Protein AF-A0A0M0JW29-F1 (afdb_monomer_lite)

Sequence (337 aa):
MKRHANDPPFDPTKAKLVAPPAPKYQHWDLGNIFSQFDTDGDGLLNFNEFQRAFRALGLKKRSGEKADIDEAMFKSFDKNGDGVVSLAELDAGLKPKTRAVIEEKLNNGWVFDKKRWDASVARHSTWNMSKVFKQFDFDGDGCLDLGELQRAFRALGLTSKTTGKKMVVDQATFDSFDTNKDGKISLEEFNTNLHAKTRKKIEDKLNAGWKFDPEKWAASLARHQRWDMSKVFKQFDSDHDGFLDMREFMRAFRALGLKKRSGGKLEGDAEMFNSFDTNGDGFVSLAEFEQNLYPSTRKKIEELLDAGWKFEPEKWEASMKRHANDPPFDPTKAKLK

pLDDT: mean 70.44, std 13.63, range [28.66, 87.06]

Radius of gyration: 32.86 Å; chains: 1; bounding box: 98×48×98 Å

Structure (mmCIF, N/CA/C/O backbone):
data_AF-A0A0M0JW29-F1
#
_entry.id   AF-A0A0M0JW29-F1
#
loop_
_atom_site.group_PDB
_atom_site.id
_atom_site.type_symbol
_atom_site.label_atom_id
_atom_site.label_alt_id
_atom_site.label_comp_id
_atom_site.label_asym_id
_atom_site.label_entity_id
_atom_site.label_seq_id
_atom_site.pdbx_PDB_ins_code
_atom_site.Cartn_x
_atom_site.Cartn_y
_atom_site.Cartn_z
_atom_site.occupancy
_atom_site.B_iso_or_equiv
_atom_site.auth_seq_id
_atom_site.auth_comp_id
_atom_site.auth_asym_id
_atom_site.auth_atom_id
_atom_site.pdbx_PDB_model_num
ATOM 1 N N . MET A 1 1 ? 67.816 2.549 -57.348 1.00 45.34 1 MET A N 1
ATOM 2 C CA . MET A 1 1 ? 67.658 3.835 -56.634 1.00 45.34 1 MET A CA 1
ATOM 3 C C . MET A 1 1 ? 67.803 4.978 -57.631 1.00 45.34 1 MET A C 1
ATOM 5 O O . MET A 1 1 ? 68.917 5.265 -58.044 1.00 45.34 1 MET A O 1
ATOM 9 N N . LYS A 1 2 ? 66.701 5.599 -58.061 1.00 37.31 2 LYS A N 1
ATOM 10 C CA . LYS A 1 2 ? 66.722 6.892 -58.763 1.00 37.31 2 LYS A CA 1
ATOM 11 C C . LYS A 1 2 ? 65.716 7.800 -58.062 1.00 37.31 2 LYS A C 1
ATOM 13 O O . LYS A 1 2 ? 64.546 7.452 -57.959 1.00 37.31 2 LYS A O 1
ATOM 18 N N . ARG A 1 3 ? 66.227 8.889 -57.489 1.00 42.09 3 ARG A N 1
ATOM 19 C CA . ARG A 1 3 ? 65.470 9.952 -56.823 1.00 42.09 3 ARG A CA 1
ATOM 20 C C . ARG A 1 3 ? 65.033 10.941 -57.907 1.00 42.09 3 ARG A C 1
ATOM 22 O O . ARG A 1 3 ? 65.890 11.387 -58.663 1.00 42.09 3 ARG A O 1
ATOM 29 N N . HIS A 1 4 ? 63.747 11.273 -57.989 1.00 41.62 4 HIS A N 1
ATOM 30 C CA . HIS A 1 4 ? 63.299 12.453 -58.732 1.00 41.62 4 HIS A CA 1
ATOM 31 C C . HIS A 1 4 ? 63.322 13.653 -57.782 1.00 41.62 4 HIS A C 1
ATOM 33 O O . HIS A 1 4 ? 62.807 13.579 -56.672 1.00 41.62 4 HIS A O 1
ATOM 39 N N . ALA A 1 5 ? 64.015 14.708 -58.206 1.00 52.28 5 ALA A N 1
ATOM 40 C CA . ALA A 1 5 ? 64.492 15.817 -57.387 1.00 52.28 5 ALA A CA 1
ATOM 41 C C . ALA A 1 5 ? 63.880 17.170 -57.800 1.00 52.28 5 ALA A C 1
ATOM 43 O O . ALA A 1 5 ? 64.588 18.166 -57.775 1.00 52.28 5 ALA A O 1
ATOM 44 N N . ASN A 1 6 ? 62.603 17.222 -58.204 1.00 51.38 6 ASN A N 1
ATOM 45 C CA . ASN A 1 6 ? 62.019 18.436 -58.802 1.00 51.38 6 ASN A CA 1
ATOM 46 C C . ASN A 1 6 ? 60.640 18.863 -58.261 1.00 51.38 6 ASN A C 1
ATOM 48 O O . ASN A 1 6 ? 59.971 19.655 -58.921 1.00 51.38 6 ASN A O 1
ATOM 52 N N . ASP A 1 7 ? 60.213 18.419 -57.076 1.00 48.19 7 ASP A N 1
ATOM 53 C CA . ASP A 1 7 ? 58.970 18.951 -56.500 1.00 48.19 7 ASP A CA 1
ATOM 54 C C . ASP A 1 7 ? 59.232 20.263 -55.733 1.00 48.19 7 ASP A C 1
ATOM 56 O O . ASP A 1 7 ? 60.121 20.303 -54.874 1.00 48.19 7 ASP A O 1
ATOM 60 N N . PRO A 1 8 ? 58.498 21.355 -56.030 1.00 54.75 8 PRO A N 1
ATOM 61 C CA . PRO A 1 8 ? 58.629 22.617 -55.307 1.00 54.75 8 PRO A CA 1
ATOM 62 C C . PRO A 1 8 ? 58.178 22.469 -53.840 1.00 54.75 8 PRO A C 1
ATOM 64 O O . PRO A 1 8 ? 57.317 21.636 -53.540 1.00 54.75 8 PRO A O 1
ATOM 67 N N . PRO A 1 9 ? 58.731 23.268 -52.904 1.00 53.94 9 PRO A N 1
ATOM 68 C CA . PRO A 1 9 ? 58.410 23.155 -51.485 1.00 53.94 9 PRO A CA 1
ATOM 69 C C . PRO A 1 9 ? 56.922 23.420 -51.225 1.00 53.94 9 PRO A C 1
ATOM 71 O O . PRO A 1 9 ? 56.339 24.370 -51.746 1.00 53.94 9 PRO A O 1
ATOM 74 N N . PHE A 1 10 ? 56.320 22.559 -50.404 1.00 50.47 10 PHE A N 1
ATOM 75 C CA . PHE A 1 10 ? 54.923 22.634 -49.982 1.00 50.47 10 PHE A CA 1
ATOM 76 C C . PHE A 1 10 ? 54.624 23.981 -49.300 1.00 50.47 10 PHE A C 1
ATOM 78 O O . PHE A 1 10 ? 55.209 24.293 -48.265 1.00 50.47 10 PHE A O 1
ATOM 85 N N . ASP A 1 11 ? 53.707 24.763 -49.883 1.00 52.62 11 ASP A N 1
ATOM 86 C CA . ASP A 1 11 ? 53.186 26.016 -49.321 1.00 52.62 11 ASP A CA 1
ATOM 87 C C . ASP A 1 11 ? 51.873 25.736 -48.557 1.00 52.62 11 ASP A C 1
ATOM 89 O O . ASP A 1 11 ? 50.820 25.547 -49.183 1.00 52.62 11 ASP A O 1
ATOM 93 N N . PRO A 1 12 ? 51.895 25.710 -47.210 1.00 45.28 12 PRO A N 1
ATOM 94 C CA . PRO A 1 12 ? 50.730 25.373 -46.395 1.00 45.28 12 PRO A CA 1
ATOM 95 C C . PRO A 1 12 ? 49.616 26.431 -46.438 1.00 45.28 12 PRO A C 1
ATOM 97 O O . PRO A 1 12 ? 48.521 26.166 -45.946 1.00 45.28 12 PRO A O 1
ATOM 100 N N . THR A 1 13 ? 49.839 27.612 -47.031 1.00 47.50 13 THR A N 1
ATOM 101 C CA . THR A 1 13 ? 48.835 28.694 -47.064 1.00 47.50 13 THR A CA 1
ATOM 102 C C . THR A 1 13 ? 47.842 28.595 -48.228 1.00 47.50 13 THR A C 1
ATOM 104 O O . THR A 1 13 ? 46.812 29.269 -48.216 1.00 47.50 13 THR A O 1
ATOM 107 N N . LYS A 1 14 ? 48.091 27.717 -49.213 1.00 47.84 14 LYS A N 1
ATOM 108 C CA . LYS A 1 14 ? 47.211 27.509 -50.384 1.00 47.84 14 LYS A CA 1
ATOM 109 C C . LYS A 1 14 ? 46.332 26.257 -50.306 1.00 47.84 14 LYS A C 1
ATOM 111 O O . LYS A 1 14 ? 45.483 26.050 -51.172 1.00 47.84 14 LYS A O 1
ATOM 116 N N . ALA A 1 15 ? 46.477 25.446 -49.261 1.00 41.81 15 ALA A N 1
ATOM 117 C CA . ALA A 1 15 ? 45.640 24.274 -49.034 1.00 41.81 15 ALA A CA 1
ATOM 118 C C . ALA A 1 15 ? 44.284 24.680 -48.426 1.00 41.81 15 ALA A C 1
ATOM 120 O O . ALA A 1 15 ? 44.089 24.648 -47.213 1.00 41.81 15 ALA A O 1
ATOM 121 N N . LYS A 1 16 ? 43.307 25.049 -49.266 1.00 47.03 16 LYS A N 1
ATOM 122 C CA . LYS A 1 16 ? 41.902 25.049 -48.833 1.00 47.03 16 LYS A CA 1
ATOM 123 C C . LYS A 1 16 ? 41.456 23.596 -48.680 1.00 47.03 16 LYS A C 1
ATOM 125 O O . LYS A 1 16 ? 41.118 22.939 -49.660 1.00 47.03 16 LYS A O 1
ATOM 130 N N . LEU A 1 17 ? 41.468 23.107 -47.441 1.00 39.44 17 LEU A N 1
ATOM 131 C CA . LEU A 1 17 ? 40.771 21.889 -47.038 1.00 39.44 17 LEU A CA 1
ATOM 132 C C . LEU A 1 17 ? 39.281 22.071 -47.347 1.00 39.44 17 LEU A C 1
ATOM 134 O O . LEU A 1 17 ? 38.545 22.686 -46.576 1.00 39.44 17 LEU A O 1
ATOM 138 N N . VAL A 1 18 ? 38.830 21.567 -48.493 1.00 45.59 18 VAL A N 1
ATOM 139 C CA . VAL A 1 18 ? 37.403 21.335 -48.708 1.00 45.59 18 VAL A CA 1
ATOM 140 C C . VAL A 1 18 ? 37.047 20.176 -47.787 1.00 45.59 18 VAL A C 1
ATOM 142 O O . VAL A 1 18 ? 37.432 19.036 -48.041 1.00 45.59 18 VAL A O 1
ATOM 145 N N . ALA A 1 19 ? 36.398 20.489 -46.664 1.00 44.38 19 ALA A N 1
ATOM 146 C CA . ALA A 1 19 ? 35.885 19.477 -45.756 1.00 44.38 19 ALA A CA 1
ATOM 147 C C . ALA A 1 19 ? 34.998 18.501 -46.554 1.00 44.38 19 ALA A C 1
ATOM 149 O O . ALA A 1 19 ? 34.189 18.961 -47.369 1.00 44.38 19 ALA A O 1
ATOM 150 N N . PRO A 1 20 ? 35.142 17.176 -46.365 1.00 44.84 20 PRO A N 1
ATOM 151 C CA . PRO A 1 20 ? 34.244 16.220 -46.998 1.00 44.84 20 PRO A CA 1
ATOM 152 C C . PRO A 1 20 ? 32.794 16.564 -46.616 1.00 44.84 20 PRO A C 1
ATOM 154 O O . PRO A 1 20 ? 32.558 17.000 -45.483 1.00 44.84 20 PRO A O 1
ATOM 157 N N . PRO A 1 21 ? 31.821 16.416 -47.535 1.00 41.94 21 PRO A N 1
ATOM 158 C CA . PRO A 1 21 ? 30.428 16.708 -47.228 1.00 41.94 21 PRO A CA 1
ATOM 159 C C . PRO A 1 21 ? 30.009 15.894 -46.002 1.00 41.94 21 PRO A C 1
ATOM 161 O O . PRO A 1 21 ? 30.261 14.689 -45.943 1.00 41.94 21 PRO A O 1
ATOM 164 N N . ALA A 1 22 ? 29.406 16.566 -45.017 1.00 42.91 22 ALA A N 1
ATOM 165 C CA . ALA A 1 22 ? 28.906 15.916 -43.814 1.00 42.91 22 ALA A CA 1
ATOM 166 C C . ALA A 1 22 ? 28.034 14.707 -44.207 1.00 42.91 22 ALA A C 1
ATOM 168 O O . ALA A 1 22 ? 27.204 14.839 -45.118 1.00 42.91 22 ALA A O 1
ATOM 169 N N . PRO A 1 23 ? 28.211 13.532 -43.573 1.00 41.28 23 PRO A N 1
ATOM 170 C CA . PRO A 1 23 ? 27.363 12.387 -43.860 1.00 41.28 23 PRO A CA 1
ATOM 171 C C . PRO A 1 23 ? 25.906 12.783 -43.601 1.00 41.28 23 PRO A C 1
ATOM 173 O O . PRO A 1 23 ? 25.580 13.360 -42.563 1.00 41.28 23 PRO A O 1
ATOM 176 N N . LYS A 1 24 ? 25.028 12.520 -44.574 1.00 41.72 24 LYS A N 1
ATOM 177 C CA . LYS A 1 24 ? 23.583 12.719 -44.424 1.00 41.72 24 LYS A CA 1
ATOM 178 C C . LYS A 1 24 ? 23.118 11.806 -43.287 1.00 41.72 24 LYS A C 1
ATOM 180 O O . LYS A 1 24 ? 23.141 10.591 -43.454 1.00 41.72 24 LYS A O 1
ATOM 185 N N . TYR A 1 25 ? 22.766 12.380 -42.137 1.00 43.81 25 TYR A N 1
ATOM 186 C CA . TYR A 1 25 ? 22.325 11.625 -40.966 1.00 43.81 25 TYR A CA 1
ATOM 187 C C . TYR A 1 25 ? 21.086 10.802 -41.325 1.00 43.81 25 TYR A C 1
ATOM 189 O O . TYR A 1 25 ? 20.010 11.338 -41.582 1.00 43.81 25 TYR A O 1
ATOM 197 N N . GLN A 1 26 ? 21.256 9.487 -41.370 1.00 50.66 26 GLN A N 1
ATOM 198 C CA . GLN A 1 26 ? 20.157 8.539 -41.356 1.00 50.66 26 GLN A CA 1
ATOM 199 C C . GLN A 1 26 ? 19.634 8.562 -39.915 1.00 50.66 26 GLN A C 1
ATOM 201 O O . GLN A 1 26 ? 20.311 8.079 -39.009 1.00 50.66 26 GLN A O 1
ATOM 206 N N . HIS A 1 27 ? 18.507 9.232 -39.668 1.00 57.66 27 HIS A N 1
ATOM 207 C CA . HIS A 1 27 ? 17.911 9.236 -38.335 1.00 57.66 27 HIS A CA 1
ATOM 208 C C . HIS A 1 27 ? 17.535 7.801 -37.973 1.00 57.66 27 HIS A C 1
ATOM 210 O O . HIS A 1 27 ? 16.751 7.167 -38.680 1.00 57.66 27 HIS A O 1
ATOM 216 N N . TRP A 1 28 ? 18.125 7.279 -36.898 1.00 68.38 28 TRP A N 1
ATOM 217 C CA . TRP A 1 28 ? 17.722 5.987 -36.365 1.00 68.38 28 TRP A CA 1
ATOM 218 C C . TRP A 1 28 ? 16.304 6.112 -35.825 1.00 68.38 28 TRP A C 1
ATOM 220 O O . TRP A 1 28 ? 15.977 7.071 -35.118 1.00 68.38 28 TRP A O 1
ATOM 230 N N . ASP A 1 29 ? 15.473 5.127 -36.146 1.00 76.62 29 ASP A N 1
ATOM 231 C CA . ASP A 1 29 ? 14.181 4.976 -35.502 1.00 76.62 29 ASP A CA 1
ATOM 232 C C . ASP A 1 29 ? 14.409 4.466 -34.077 1.00 76.62 29 ASP A C 1
ATOM 234 O O . ASP A 1 29 ? 14.595 3.272 -33.827 1.00 76.62 29 ASP A O 1
ATOM 238 N N . LEU A 1 30 ? 14.458 5.409 -33.138 1.00 76.31 30 LEU A N 1
ATOM 239 C CA . LEU A 1 30 ? 14.642 5.102 -31.729 1.00 76.31 30 LEU A CA 1
ATOM 240 C C . LEU A 1 30 ? 13.449 4.321 -31.174 1.00 76.31 30 LEU A C 1
ATOM 242 O O . LEU A 1 30 ? 13.657 3.500 -30.285 1.00 76.31 30 LEU A O 1
ATOM 246 N N . GLY A 1 31 ? 12.245 4.480 -31.733 1.00 75.31 31 GLY A N 1
ATOM 247 C CA . GLY A 1 31 ? 11.070 3.712 -31.320 1.00 75.31 31 GLY A CA 1
ATOM 248 C C . GLY A 1 31 ? 11.303 2.204 -31.428 1.00 75.31 31 GLY A C 1
ATOM 249 O O . GLY A 1 31 ? 11.037 1.465 -30.484 1.00 75.31 31 GLY A O 1
ATOM 250 N N . ASN A 1 32 ? 11.935 1.764 -32.518 1.00 77.50 32 ASN A N 1
ATOM 251 C CA . ASN A 1 32 ? 12.309 0.362 -32.745 1.00 77.50 32 ASN A CA 1
ATOM 252 C C . ASN A 1 32 ? 13.429 -0.167 -31.830 1.00 77.50 32 ASN A C 1
ATOM 254 O O . ASN A 1 32 ? 13.618 -1.376 -31.683 1.00 77.50 32 ASN A O 1
ATOM 258 N N . ILE A 1 33 ? 14.219 0.720 -31.234 1.00 80.62 33 ILE A N 1
ATOM 259 C CA . ILE A 1 33 ? 15.252 0.337 -30.265 1.00 80.62 33 ILE A CA 1
ATOM 260 C C . ILE A 1 33 ? 14.637 0.257 -28.880 1.00 80.62 33 ILE A C 1
ATOM 262 O O . ILE A 1 33 ? 14.935 -0.659 -28.119 1.00 80.62 33 ILE A O 1
ATOM 266 N N . PHE A 1 34 ? 13.763 1.206 -28.566 1.00 79.94 34 PHE A N 1
ATOM 267 C CA . PHE A 1 34 ? 13.126 1.280 -27.269 1.00 79.94 34 PHE A CA 1
ATOM 268 C C . PHE A 1 34 ? 12.042 0.225 -27.062 1.00 79.94 34 PHE A C 1
ATOM 270 O O . PHE A 1 34 ? 11.931 -0.284 -25.951 1.00 79.94 34 PHE A O 1
ATOM 277 N N . SER A 1 35 ? 11.385 -0.234 -28.129 1.00 82.25 35 SER A N 1
ATOM 278 C CA . SER A 1 35 ? 10.519 -1.418 -28.089 1.00 82.25 35 SER A CA 1
ATOM 279 C C . SER A 1 35 ? 11.250 -2.711 -27.701 1.00 82.25 35 SER A C 1
ATOM 281 O O . SER A 1 35 ? 10.621 -3.653 -27.242 1.00 82.25 35 SER A O 1
ATOM 283 N N . GLN A 1 36 ? 12.581 -2.782 -27.828 1.00 83.75 36 GLN A N 1
ATOM 284 C CA . GLN A 1 36 ? 13.351 -3.948 -27.361 1.00 83.75 36 GLN A CA 1
ATOM 285 C C . GLN A 1 36 ? 13.531 -3.964 -25.835 1.00 83.75 36 GLN A C 1
ATOM 287 O O . GLN A 1 36 ? 13.904 -4.995 -25.274 1.00 83.75 36 GLN A O 1
ATOM 292 N N . PHE A 1 37 ? 13.300 -2.829 -25.169 1.00 82.75 37 PHE A N 1
ATOM 293 C CA . PHE A 1 37 ? 13.358 -2.694 -23.713 1.00 82.75 37 PHE A CA 1
ATOM 294 C C . PHE A 1 37 ? 11.982 -2.813 -23.042 1.00 82.75 37 PHE A C 1
ATOM 296 O O . PHE A 1 37 ? 11.931 -3.036 -21.832 1.00 82.75 37 PHE A O 1
ATOM 303 N N . ASP A 1 38 ? 10.902 -2.691 -23.809 1.00 81.69 38 ASP A N 1
ATOM 304 C CA . ASP A 1 38 ? 9.543 -3.012 -23.374 1.00 81.69 38 ASP A CA 1
ATOM 305 C C . ASP A 1 38 ? 9.451 -4.528 -23.121 1.00 81.69 38 ASP A C 1
ATOM 307 O O . ASP A 1 38 ? 9.548 -5.351 -24.036 1.00 81.69 38 ASP A O 1
ATOM 311 N N . THR A 1 39 ? 9.406 -4.914 -21.845 1.00 76.50 39 THR A N 1
ATOM 312 C CA . THR A 1 39 ? 9.531 -6.319 -21.440 1.00 76.50 39 THR A CA 1
ATOM 313 C C . THR A 1 39 ? 8.178 -7.011 -21.366 1.00 76.50 39 THR A C 1
ATOM 315 O O . THR A 1 39 ? 8.115 -8.226 -21.580 1.00 76.50 39 THR A O 1
ATOM 318 N N . ASP A 1 40 ? 7.117 -6.282 -21.026 1.00 68.69 40 ASP A N 1
ATOM 319 C CA . ASP A 1 40 ? 5.760 -6.823 -20.952 1.00 68.69 40 ASP A CA 1
ATOM 320 C C . ASP A 1 40 ? 4.940 -6.606 -22.233 1.00 68.69 40 ASP A C 1
ATOM 322 O O . ASP A 1 40 ? 3.904 -7.257 -22.395 1.00 68.69 40 ASP A O 1
ATOM 326 N N . GLY A 1 41 ? 5.476 -5.847 -23.190 1.00 75.25 41 GLY A N 1
ATOM 327 C CA . GLY A 1 41 ? 4.953 -5.703 -24.543 1.00 75.25 41 GLY A CA 1
ATOM 328 C C . GLY A 1 41 ? 3.738 -4.787 -24.616 1.00 75.25 41 GLY A C 1
ATOM 329 O O . GLY A 1 41 ? 2.929 -4.942 -25.537 1.00 75.25 41 GLY A O 1
ATOM 330 N N . ASP A 1 42 ? 3.557 -3.904 -23.633 1.00 72.25 42 ASP A N 1
ATOM 331 C CA . ASP A 1 42 ? 2.417 -2.990 -23.566 1.00 72.25 42 ASP A CA 1
ATOM 332 C C . ASP A 1 42 ? 2.601 -1.728 -24.434 1.00 72.25 42 ASP A C 1
ATOM 334 O O . ASP A 1 42 ? 1.658 -0.954 -24.620 1.00 72.25 42 ASP A O 1
ATOM 338 N N . GLY A 1 43 ? 3.778 -1.569 -25.048 1.00 74.19 43 GLY A N 1
ATOM 339 C CA . GLY A 1 43 ? 4.139 -0.440 -25.898 1.00 74.19 43 GLY A CA 1
ATOM 340 C C . GLY A 1 43 ? 4.585 0.800 -25.122 1.00 74.19 43 GLY A C 1
ATOM 341 O O . GLY A 1 43 ? 4.796 1.854 -25.735 1.00 74.19 43 GLY A O 1
ATOM 342 N N . LEU A 1 44 ? 4.727 0.693 -23.802 1.00 80.12 44 LEU A N 1
ATOM 343 C CA . LEU A 1 44 ? 5.081 1.758 -22.875 1.00 80.12 44 LEU A CA 1
ATOM 344 C C . LEU A 1 44 ? 6.353 1.356 -22.111 1.00 80.12 44 LEU A C 1
ATOM 346 O O . LEU A 1 44 ? 6.724 0.193 -22.016 1.00 80.12 44 LEU A O 1
ATOM 350 N N . LEU A 1 45 ? 7.093 2.339 -21.595 1.00 79.50 45 LEU A N 1
ATOM 351 C CA . LEU A 1 45 ? 8.254 2.082 -20.742 1.00 79.50 45 LEU A CA 1
ATOM 352 C C . LEU A 1 45 ? 7.956 2.542 -19.325 1.00 79.50 45 LEU A C 1
ATOM 354 O O . LEU A 1 45 ? 7.940 3.742 -19.045 1.00 79.50 45 LEU A O 1
ATOM 358 N N . ASN A 1 46 ? 7.803 1.599 -18.399 1.00 76.81 46 ASN A N 1
ATOM 359 C CA . ASN A 1 46 ? 7.743 1.955 -16.983 1.00 76.81 46 ASN A CA 1
ATOM 360 C C . ASN A 1 46 ? 9.118 2.431 -16.473 1.00 76.81 46 ASN A C 1
ATOM 362 O O . ASN A 1 46 ? 10.161 2.216 -17.100 1.00 76.81 46 ASN A O 1
ATOM 366 N N . PHE A 1 47 ? 9.148 3.040 -15.283 1.00 74.94 47 PHE A N 1
ATOM 367 C CA . PHE A 1 47 ? 10.376 3.584 -14.684 1.00 74.94 47 PHE A CA 1
ATOM 368 C C . PHE A 1 47 ? 11.561 2.598 -14.680 1.00 74.94 47 PHE A C 1
ATOM 370 O O . PHE A 1 47 ? 12.710 2.976 -14.930 1.00 74.94 47 PHE A O 1
ATOM 377 N N . ASN A 1 48 ? 11.303 1.309 -14.436 1.00 74.88 48 ASN A N 1
ATOM 378 C CA . ASN A 1 48 ? 12.357 0.300 -14.368 1.00 74.88 48 ASN A CA 1
ATOM 379 C C . ASN A 1 48 ? 12.911 -0.063 -15.748 1.00 74.88 48 ASN A C 1
ATOM 381 O O . ASN A 1 48 ? 14.127 -0.239 -15.883 1.00 74.88 48 ASN A O 1
ATOM 385 N N . GLU A 1 49 ? 12.048 -0.194 -16.752 1.00 80.50 49 GLU A N 1
ATOM 386 C CA . GLU A 1 49 ? 12.444 -0.454 -18.138 1.00 80.50 49 GLU A CA 1
ATOM 387 C C . GLU A 1 49 ? 13.193 0.738 -18.711 1.00 80.50 49 GLU A C 1
ATOM 389 O O . GLU A 1 49 ? 14.307 0.571 -19.211 1.00 80.50 49 GLU A O 1
ATOM 394 N N . PHE A 1 50 ? 12.669 1.947 -18.504 1.00 80.31 50 PHE A N 1
ATOM 395 C CA . PHE A 1 50 ? 13.306 3.198 -18.894 1.00 80.31 50 PHE A CA 1
ATOM 396 C C . PHE A 1 50 ? 14.711 3.335 -18.286 1.00 80.31 50 PHE A C 1
ATOM 398 O O . PHE A 1 50 ? 15.705 3.532 -18.993 1.00 80.31 50 PHE A O 1
ATOM 405 N N . GLN A 1 51 ? 14.842 3.140 -16.970 1.00 77.69 51 GLN A N 1
ATOM 406 C CA . GLN A 1 51 ? 16.137 3.216 -16.294 1.00 77.69 51 GLN A CA 1
ATOM 407 C C . GLN A 1 51 ? 17.138 2.185 -16.843 1.00 77.69 51 GLN A C 1
ATOM 409 O O . GLN A 1 51 ? 18.332 2.475 -16.991 1.00 77.69 51 GLN A O 1
ATOM 414 N N . ARG A 1 52 ? 16.692 0.959 -17.131 1.00 77.31 52 ARG A N 1
ATOM 415 C CA . ARG A 1 52 ? 17.569 -0.094 -17.663 1.00 77.31 52 ARG A CA 1
ATOM 416 C C . ARG A 1 52 ? 17.946 0.156 -19.115 1.00 77.31 52 ARG A C 1
ATOM 418 O O . ARG A 1 52 ? 19.113 -0.053 -19.450 1.00 77.31 52 ARG A O 1
ATOM 425 N N . ALA A 1 53 ? 17.014 0.634 -19.934 1.00 81.69 53 ALA A N 1
ATOM 426 C CA . ALA A 1 53 ? 17.236 0.999 -21.328 1.00 81.69 53 ALA A CA 1
ATOM 427 C C . ALA A 1 53 ? 18.373 2.019 -21.443 1.00 81.69 53 ALA A C 1
ATOM 429 O O . ALA A 1 53 ? 19.386 1.782 -22.102 1.00 81.69 53 ALA A O 1
ATOM 430 N N . PHE A 1 54 ? 18.286 3.111 -20.685 1.00 79.62 54 PHE A N 1
ATOM 431 C CA . PHE A 1 54 ? 19.296 4.171 -20.691 1.00 79.62 54 PHE A CA 1
ATOM 432 C C . PHE A 1 54 ? 20.658 3.699 -20.147 1.00 79.62 54 PHE A C 1
ATOM 434 O O . PHE A 1 54 ? 21.709 4.107 -20.655 1.00 79.62 54 PHE A O 1
ATOM 441 N N . ARG A 1 55 ? 20.670 2.777 -19.170 1.00 75.81 55 ARG A N 1
ATOM 442 C CA . ARG A 1 55 ? 21.904 2.109 -18.710 1.00 75.81 55 ARG A CA 1
ATOM 443 C C . ARG A 1 55 ? 22.514 1.214 -19.790 1.00 75.81 55 ARG A C 1
ATOM 445 O O . ARG A 1 55 ? 23.730 1.247 -19.973 1.00 75.81 55 ARG A O 1
ATOM 452 N N . ALA A 1 56 ? 21.706 0.438 -20.513 1.00 76.94 56 ALA A N 1
ATOM 453 C CA . ALA A 1 56 ? 22.165 -0.416 -21.611 1.00 76.94 56 ALA A CA 1
ATOM 454 C C . ALA A 1 56 ? 22.736 0.420 -22.775 1.00 76.94 56 ALA A C 1
ATOM 456 O O . ALA A 1 56 ? 23.801 0.112 -23.326 1.00 76.94 56 ALA A O 1
ATOM 457 N N . LEU A 1 57 ? 22.103 1.561 -23.056 1.00 76.75 57 LEU A N 1
ATOM 458 C CA . LEU A 1 57 ? 22.580 2.569 -24.003 1.00 76.75 57 LEU A CA 1
ATOM 459 C C . LEU A 1 57 ? 23.802 3.345 -23.486 1.00 76.75 57 LEU A C 1
ATOM 461 O O . LEU A 1 57 ? 24.468 4.029 -24.255 1.00 76.75 57 LEU A O 1
ATOM 465 N N . GLY A 1 58 ? 24.247 3.121 -22.246 1.00 67.31 58 GLY A N 1
ATOM 466 C CA . GLY A 1 58 ? 25.522 3.626 -21.727 1.00 67.31 58 GLY A CA 1
ATOM 467 C C . GLY A 1 58 ? 25.577 5.147 -21.605 1.00 67.31 58 GLY A C 1
ATOM 468 O O . GLY A 1 58 ? 26.667 5.721 -21.624 1.00 67.31 58 GLY A O 1
ATOM 469 N N . LEU A 1 59 ? 24.416 5.792 -21.484 1.00 67.12 59 LEU A N 1
ATOM 470 C CA . LEU A 1 59 ? 24.318 7.226 -21.258 1.00 67.12 59 LEU A CA 1
ATOM 471 C C . LEU A 1 59 ? 24.951 7.545 -19.897 1.00 67.12 59 LEU A C 1
ATOM 473 O O . LEU A 1 59 ? 24.524 7.050 -18.852 1.00 67.12 59 LEU A O 1
ATOM 477 N N . LYS A 1 60 ? 26.061 8.296 -19.927 1.00 52.75 60 LYS A N 1
ATOM 478 C CA . LYS A 1 60 ? 26.865 8.592 -18.736 1.00 52.75 60 LYS A CA 1
ATOM 479 C C . LYS A 1 60 ? 26.131 9.546 -17.791 1.00 52.75 60 LYS A C 1
ATOM 481 O O . LYS A 1 60 ? 25.526 10.526 -18.213 1.00 52.75 60 LYS A O 1
ATOM 486 N N . LYS A 1 61 ? 26.305 9.253 -16.499 1.00 54.28 61 LYS A N 1
ATOM 487 C CA . LYS A 1 61 ? 25.946 10.052 -15.320 1.00 54.28 61 LYS A CA 1
ATOM 488 C C . LYS A 1 61 ? 26.180 11.550 -15.549 1.00 54.28 61 LYS A C 1
ATOM 490 O O . LYS A 1 61 ? 27.302 11.947 -15.875 1.00 54.28 61 LYS A O 1
ATOM 495 N N . ARG A 1 62 ? 25.173 12.390 -15.301 1.00 43.47 62 ARG A N 1
ATOM 496 C CA . ARG A 1 62 ? 25.424 13.811 -15.031 1.00 43.47 62 ARG A CA 1
ATOM 497 C C . ARG A 1 62 ? 26.040 13.906 -13.635 1.00 43.47 62 ARG A C 1
ATOM 499 O O . ARG A 1 62 ? 25.357 13.639 -12.665 1.00 43.47 62 ARG A O 1
ATOM 506 N N . SER A 1 63 ? 27.342 14.201 -13.599 1.00 36.72 63 SER A N 1
ATOM 507 C CA . SER A 1 63 ? 28.130 14.748 -12.478 1.00 36.72 63 SER A CA 1
ATOM 508 C C . SER A 1 63 ? 27.835 14.261 -11.045 1.00 36.72 63 SER A C 1
ATOM 510 O O . SER A 1 63 ? 26.807 14.596 -10.473 1.00 36.72 63 SER A O 1
ATOM 512 N N . GLY A 1 64 ? 28.842 13.658 -10.401 1.00 35.69 64 GLY A N 1
ATOM 513 C CA . GLY A 1 64 ? 28.890 13.512 -8.937 1.00 35.69 64 GLY A CA 1
ATOM 514 C C . GLY A 1 64 ? 28.186 12.268 -8.392 1.00 35.69 64 GLY A C 1
ATOM 515 O O . GLY A 1 64 ? 27.437 11.600 -9.092 1.00 35.69 64 GLY A O 1
ATOM 516 N N . GLU A 1 65 ? 28.526 11.877 -7.168 1.00 38.28 65 GLU A N 1
ATOM 517 C CA . GLU A 1 65 ? 28.164 10.598 -6.552 1.00 38.28 65 GLU A CA 1
ATOM 518 C C . GLU A 1 65 ? 26.655 10.278 -6.570 1.00 38.28 65 GLU A C 1
ATOM 520 O O . GLU A 1 65 ? 25.825 11.069 -6.146 1.00 38.28 65 GLU A O 1
ATOM 525 N N . LYS A 1 66 ? 26.328 9.050 -6.999 1.00 41.91 66 LYS A N 1
ATOM 526 C CA . LYS A 1 66 ? 25.060 8.333 -6.746 1.00 41.91 66 LYS A CA 1
ATOM 527 C C . LYS A 1 66 ? 23.737 9.071 -7.044 1.00 41.91 66 LYS A C 1
ATOM 529 O O . LYS A 1 66 ? 22.770 8.851 -6.325 1.00 41.91 66 LYS A O 1
ATOM 534 N N . ALA A 1 67 ? 23.628 9.824 -8.135 1.00 42.44 67 ALA A N 1
ATOM 535 C CA . ALA A 1 67 ? 22.316 10.014 -8.758 1.00 42.44 67 ALA A CA 1
ATOM 536 C C . ALA A 1 67 ? 22.089 8.872 -9.765 1.00 42.44 67 ALA A C 1
ATOM 538 O O . ALA A 1 67 ? 22.831 8.735 -10.745 1.00 42.44 67 ALA A O 1
ATOM 539 N N . ASP A 1 68 ? 21.130 7.989 -9.474 1.00 49.28 68 ASP A N 1
ATOM 540 C CA . ASP A 1 68 ? 20.561 7.081 -10.473 1.00 49.28 68 ASP A CA 1
ATOM 541 C C . ASP A 1 68 ? 19.918 7.909 -11.610 1.00 49.28 68 ASP A C 1
ATOM 543 O O . ASP A 1 68 ? 19.883 9.136 -11.551 1.00 49.28 68 ASP A O 1
ATOM 547 N N . ILE A 1 69 ? 19.434 7.265 -12.677 1.00 54.09 69 ILE A N 1
ATOM 548 C CA . ILE A 1 69 ? 18.451 7.938 -13.539 1.00 54.09 69 ILE A CA 1
ATOM 549 C C . ILE A 1 69 ? 17.270 8.199 -12.616 1.00 54.09 69 ILE A C 1
ATOM 551 O O . ILE A 1 69 ? 16.630 7.262 -12.152 1.00 54.09 69 ILE A O 1
ATOM 555 N N . ASP A 1 70 ? 17.102 9.451 -12.239 1.00 56.91 70 ASP A N 1
ATOM 556 C CA . ASP A 1 70 ? 16.205 9.856 -11.184 1.00 56.91 70 ASP A CA 1
ATOM 557 C C . ASP A 1 70 ? 14.810 10.099 -11.745 1.00 56.91 70 ASP A C 1
ATOM 559 O O . ASP A 1 70 ? 14.591 10.300 -12.943 1.00 56.91 70 ASP A O 1
ATOM 563 N N . GLU A 1 71 ? 13.844 10.068 -10.843 1.00 60.94 71 GLU A N 1
ATOM 564 C CA . GLU A 1 71 ? 12.440 10.333 -11.121 1.00 60.94 71 GLU A CA 1
ATOM 565 C C . GLU A 1 71 ? 12.242 11.662 -11.865 1.00 60.94 71 GLU A C 1
ATOM 567 O O . GLU A 1 71 ? 11.385 11.762 -12.732 1.00 60.94 71 GLU A O 1
ATOM 572 N N . ALA A 1 72 ? 13.107 12.655 -11.626 1.00 65.75 72 ALA A N 1
ATOM 573 C CA . ALA A 1 72 ? 13.111 13.926 -12.347 1.00 65.75 72 ALA A CA 1
ATOM 574 C C . ALA A 1 72 ? 13.415 13.773 -13.847 1.00 65.75 72 ALA A C 1
ATOM 576 O O . ALA A 1 72 ? 12.857 14.502 -14.671 1.00 65.75 72 ALA A O 1
ATOM 577 N N . MET A 1 73 ? 14.294 12.837 -14.224 1.00 71.75 73 MET A N 1
ATOM 578 C CA . MET A 1 73 ? 14.550 12.550 -15.629 1.00 71.75 73 MET A CA 1
ATOM 579 C C . MET A 1 73 ? 13.341 11.857 -16.249 1.00 71.75 73 MET A C 1
ATOM 581 O O . MET A 1 73 ? 12.859 12.327 -17.275 1.00 71.75 73 MET A O 1
ATOM 585 N N . PHE A 1 74 ? 12.822 10.813 -15.605 1.00 73.12 74 PHE A N 1
ATOM 586 C CA . PHE A 1 74 ? 11.639 10.082 -16.064 1.00 73.12 74 PHE A CA 1
ATOM 587 C C . PHE A 1 74 ? 10.411 10.996 -16.227 1.00 73.12 74 PHE A C 1
ATOM 589 O O . PHE A 1 74 ? 9.864 11.075 -17.322 1.00 73.12 74 PHE A O 1
ATOM 596 N N . LYS A 1 75 ? 10.090 11.814 -15.215 1.00 74.00 75 LYS A N 1
ATOM 597 C CA . LYS A 1 75 ? 9.006 12.818 -15.243 1.00 74.00 75 LYS A CA 1
ATOM 598 C C . LYS A 1 75 ? 9.167 13.884 -16.322 1.00 74.00 75 LYS A C 1
ATOM 600 O O . LYS A 1 75 ? 8.224 14.577 -16.671 1.00 74.00 75 LYS A O 1
ATOM 605 N N . SER A 1 76 ? 10.376 14.094 -16.841 1.00 76.75 76 SER A N 1
ATOM 606 C CA . SER A 1 76 ? 10.545 15.030 -17.955 1.00 76.75 76 SER A CA 1
ATOM 607 C C . SER A 1 76 ? 10.121 14.435 -19.303 1.00 76.75 76 SER A C 1
ATOM 609 O O . SER A 1 76 ? 9.854 15.211 -20.229 1.00 76.75 76 SER A O 1
ATOM 611 N N . PHE A 1 77 ? 10.082 13.101 -19.396 1.00 78.12 77 PHE A N 1
ATOM 612 C CA . PHE A 1 77 ? 9.603 12.341 -20.548 1.00 78.12 77 PHE A CA 1
ATOM 613 C C . PHE A 1 77 ? 8.113 12.029 -20.426 1.00 78.12 77 PHE A C 1
ATOM 615 O O . PHE A 1 77 ? 7.402 12.301 -21.380 1.00 78.12 77 PHE A O 1
ATOM 622 N N . ASP A 1 78 ? 7.661 11.562 -19.264 1.00 78.81 78 ASP A N 1
ATOM 623 C CA . ASP A 1 78 ? 6.246 11.351 -18.932 1.00 78.81 78 ASP A CA 1
ATOM 624 C C . ASP A 1 78 ? 5.510 12.709 -18.891 1.00 78.81 78 ASP A C 1
ATOM 626 O O . ASP A 1 78 ? 5.643 13.481 -17.938 1.00 78.81 78 ASP A O 1
ATOM 630 N N . LYS A 1 79 ? 4.842 13.083 -19.992 1.00 76.81 79 LYS A N 1
ATOM 631 C CA . LYS A 1 79 ? 4.235 14.418 -20.152 1.00 76.81 79 LYS A CA 1
ATOM 632 C C . LYS A 1 79 ? 2.818 14.466 -19.622 1.00 76.81 79 LYS A C 1
ATOM 634 O O . LYS A 1 79 ? 2.379 15.540 -19.203 1.00 76.81 79 LYS A O 1
ATOM 639 N N . ASN A 1 80 ? 2.107 13.354 -19.726 1.00 71.50 80 ASN A N 1
ATOM 640 C CA . ASN A 1 80 ? 0.735 13.224 -19.264 1.00 71.50 80 ASN A CA 1
ATOM 641 C C . ASN A 1 80 ? 0.656 12.827 -17.777 1.00 71.50 80 ASN A C 1
ATOM 643 O O . ASN A 1 80 ? -0.414 12.987 -17.192 1.00 71.50 80 ASN A O 1
ATOM 647 N N . GLY A 1 81 ? 1.770 12.411 -17.166 1.00 72.94 81 GLY A N 1
ATOM 648 C CA . GLY A 1 81 ? 1.858 12.026 -15.762 1.00 72.94 81 GLY A CA 1
ATOM 649 C C . GLY A 1 81 ? 1.251 10.654 -15.485 1.00 72.94 81 GLY A C 1
ATOM 650 O O . GLY A 1 81 ? 0.774 10.434 -14.377 1.00 72.94 81 GLY A O 1
ATOM 651 N N . ASP A 1 82 ? 1.194 9.759 -16.474 1.00 68.06 82 ASP A N 1
ATOM 652 C CA . ASP A 1 82 ? 0.572 8.439 -16.314 1.00 68.06 82 ASP A CA 1
ATOM 653 C C . ASP A 1 82 ? 1.508 7.394 -15.674 1.00 68.06 82 ASP A C 1
ATOM 655 O O . ASP A 1 82 ? 1.120 6.240 -15.458 1.00 68.06 82 ASP A O 1
ATOM 659 N N . GLY A 1 83 ? 2.734 7.798 -15.321 1.00 67.06 83 GLY A N 1
ATOM 660 C CA . GLY A 1 83 ? 3.720 6.956 -14.654 1.00 67.06 83 GLY A CA 1
ATOM 661 C C . GLY A 1 83 ? 4.431 5.979 -15.592 1.00 67.06 83 GLY A C 1
ATOM 662 O O . GLY A 1 83 ? 5.225 5.146 -15.129 1.00 67.06 83 GLY A O 1
ATOM 663 N N . VAL A 1 84 ? 4.185 6.077 -16.899 1.00 75.25 84 VAL A N 1
ATOM 664 C CA . VAL A 1 84 ? 4.876 5.350 -17.963 1.00 75.25 84 VAL A CA 1
ATOM 665 C C . VAL A 1 84 ? 5.372 6.338 -19.027 1.00 75.25 84 VAL A C 1
ATOM 667 O O . VAL A 1 84 ? 5.109 7.530 -18.980 1.00 75.25 84 VAL A O 1
ATOM 670 N N . VAL A 1 85 ? 6.228 5.883 -19.940 1.00 80.62 85 VAL A N 1
ATOM 671 C CA . VAL A 1 85 ? 6.718 6.714 -21.049 1.00 80.62 85 VAL A CA 1
ATOM 672 C C . VAL A 1 85 ? 6.366 6.024 -22.351 1.00 80.62 85 VAL A C 1
ATOM 674 O O . VAL A 1 85 ? 6.931 4.978 -22.678 1.00 80.62 85 VAL A O 1
ATOM 677 N N . SER A 1 86 ? 5.453 6.618 -23.114 1.00 81.94 86 SER A N 1
ATOM 678 C CA . SER A 1 86 ? 5.125 6.143 -24.458 1.00 81.94 86 SER A CA 1
ATOM 679 C C . SER A 1 86 ? 6.267 6.398 -25.450 1.00 81.94 86 SER A C 1
ATOM 681 O O . SER A 1 86 ? 7.118 7.269 -25.252 1.00 81.94 86 SER A O 1
ATOM 683 N N . LEU A 1 87 ? 6.286 5.683 -26.582 1.00 81.31 87 LEU A N 1
ATOM 684 C CA . LEU A 1 87 ? 7.279 5.924 -27.643 1.00 81.31 87 LEU A CA 1
ATOM 685 C C . LEU A 1 87 ? 7.246 7.370 -28.170 1.00 81.31 87 LEU A C 1
ATOM 687 O O . LEU A 1 87 ? 8.292 7.928 -28.504 1.00 81.31 87 LEU A O 1
ATOM 691 N N . ALA A 1 88 ? 6.059 7.981 -28.222 1.00 81.81 88 ALA A N 1
ATOM 692 C CA . ALA A 1 88 ? 5.887 9.364 -28.659 1.00 81.81 88 ALA A CA 1
ATOM 693 C C . ALA A 1 88 ? 6.481 10.358 -27.649 1.00 81.81 88 ALA A C 1
ATOM 695 O O . ALA A 1 88 ? 7.203 11.280 -28.031 1.00 81.81 88 ALA A O 1
ATOM 696 N N . GLU A 1 89 ? 6.226 10.147 -26.359 1.00 84.69 89 GLU A N 1
ATOM 697 C CA . GLU A 1 89 ? 6.809 10.941 -25.274 1.00 84.69 89 GLU A CA 1
ATOM 698 C C . GLU A 1 89 ? 8.319 10.779 -25.184 1.00 84.69 89 GLU A C 1
ATOM 700 O O . GLU A 1 89 ? 9.046 11.746 -24.944 1.00 84.69 89 GLU A O 1
ATOM 705 N N . LEU A 1 90 ? 8.806 9.569 -25.443 1.00 82.88 90 LEU A N 1
ATOM 706 C CA . LEU A 1 90 ? 10.223 9.288 -25.499 1.00 82.88 90 LEU A CA 1
ATOM 707 C C . LEU A 1 90 ? 10.907 10.060 -26.630 1.00 82.88 90 LEU A C 1
ATOM 709 O O . LEU A 1 90 ? 11.901 10.747 -26.387 1.00 82.88 90 LEU A O 1
ATOM 713 N N . ASP A 1 91 ? 10.376 9.975 -27.852 1.00 81.94 91 ASP A N 1
ATOM 714 C CA . ASP A 1 91 ? 10.949 10.656 -29.018 1.00 81.94 91 ASP A CA 1
ATOM 715 C C . ASP A 1 91 ? 10.896 12.184 -28.860 1.00 81.94 91 ASP A C 1
ATOM 717 O O . ASP A 1 91 ? 11.895 12.868 -29.099 1.00 81.94 91 ASP A O 1
ATOM 721 N N . ALA A 1 92 ? 9.781 12.717 -28.348 1.00 82.25 92 ALA A N 1
ATOM 722 C CA . ALA A 1 92 ? 9.614 14.146 -28.084 1.00 82.25 92 ALA A CA 1
ATOM 723 C C . ALA A 1 92 ? 10.475 14.652 -26.910 1.00 82.25 92 ALA A C 1
ATOM 725 O O . ALA A 1 92 ? 10.969 15.783 -26.929 1.00 82.25 92 ALA A O 1
ATOM 726 N N . GLY A 1 93 ? 10.661 13.835 -25.871 1.00 78.88 93 GLY A N 1
ATOM 727 C CA . GLY A 1 93 ? 11.427 14.186 -24.675 1.00 78.88 93 GLY A CA 1
ATOM 728 C C . GLY A 1 93 ? 12.945 14.081 -24.858 1.00 78.88 93 GLY A C 1
ATOM 729 O O . GLY A 1 93 ? 13.715 14.663 -24.079 1.00 78.88 93 GLY A O 1
ATOM 730 N N . LEU A 1 94 ? 13.414 13.366 -25.889 1.00 78.56 94 LEU A N 1
ATOM 731 C CA . LEU A 1 94 ? 14.837 13.139 -26.125 1.00 78.56 94 LEU A CA 1
ATOM 732 C C . LEU A 1 94 ? 15.528 14.425 -26.589 1.00 78.56 94 LEU A C 1
ATOM 734 O O . LEU A 1 94 ? 15.458 14.849 -27.741 1.00 78.56 94 LEU A O 1
ATOM 738 N N . LYS A 1 95 ? 16.298 15.030 -25.679 1.00 80.31 95 LYS A N 1
ATOM 739 C CA . LYS A 1 95 ? 17.110 16.213 -25.993 1.00 80.31 95 LYS A CA 1
ATOM 740 C C . LYS A 1 95 ? 18.093 15.909 -27.136 1.00 80.31 95 LYS A C 1
ATOM 742 O O . LYS A 1 95 ? 18.737 14.858 -27.091 1.00 80.31 95 LYS A O 1
ATOM 747 N N . PRO A 1 96 ? 18.346 16.859 -28.062 1.00 78.19 96 PRO A N 1
ATOM 748 C CA . PRO A 1 96 ? 19.218 16.641 -29.223 1.00 78.19 96 PRO A CA 1
ATOM 749 C C . PRO A 1 96 ? 20.604 16.083 -28.877 1.00 78.19 96 PRO A C 1
ATOM 751 O O . PRO A 1 96 ? 21.119 15.211 -29.566 1.00 78.19 96 PRO A O 1
ATOM 754 N N . LYS A 1 97 ? 21.194 16.534 -27.761 1.00 75.69 97 LYS A N 1
ATOM 755 C CA . LYS A 1 97 ? 22.490 16.026 -27.281 1.00 75.69 97 LYS A CA 1
ATOM 756 C C . LYS A 1 97 ? 22.426 14.556 -26.862 1.00 75.69 97 LYS A C 1
ATOM 758 O O . LYS A 1 97 ? 23.337 13.803 -27.171 1.00 75.69 97 LYS A O 1
ATOM 763 N N . THR A 1 98 ? 21.373 14.152 -26.154 1.00 76.19 98 THR A N 1
ATOM 764 C CA . THR A 1 98 ? 21.185 12.759 -25.725 1.00 76.19 98 THR A CA 1
ATOM 765 C C . THR A 1 98 ? 20.902 11.870 -26.930 1.00 76.19 98 THR A C 1
ATOM 767 O O . THR A 1 98 ? 21.514 10.814 -27.055 1.00 76.19 98 THR A O 1
ATOM 770 N N . ARG A 1 99 ? 20.044 12.336 -27.848 1.00 81.19 99 ARG A N 1
ATOM 771 C CA . ARG A 1 99 ? 19.751 11.661 -29.116 1.00 81.19 99 ARG A CA 1
ATOM 772 C C . ARG A 1 99 ? 21.021 11.406 -29.927 1.00 81.19 99 ARG A C 1
ATOM 774 O O . ARG A 1 99 ? 21.267 10.266 -30.298 1.00 81.19 99 ARG A O 1
ATOM 781 N N . ALA A 1 100 ? 21.868 12.421 -30.093 1.00 81.00 100 ALA A N 1
ATOM 782 C CA . ALA A 1 100 ? 23.132 12.292 -30.815 1.00 81.00 100 ALA A CA 1
ATOM 783 C C . ALA A 1 100 ? 24.071 11.240 -30.197 1.00 81.00 100 ALA A C 1
ATOM 785 O O . ALA A 1 100 ? 24.684 10.476 -30.930 1.00 81.00 100 ALA A O 1
ATOM 786 N N . VAL A 1 101 ? 24.148 11.146 -28.862 1.00 80.31 101 VAL A N 1
ATOM 787 C CA . VAL A 1 101 ? 24.969 10.123 -28.184 1.00 80.31 101 VAL A CA 1
ATOM 788 C C . VAL A 1 101 ? 24.426 8.711 -28.423 1.00 80.31 101 VAL A C 1
ATOM 790 O O . VAL A 1 101 ? 25.204 7.774 -28.600 1.00 80.31 101 VAL A O 1
ATOM 793 N N . ILE A 1 102 ? 23.100 8.541 -28.427 1.00 79.38 102 ILE A N 1
ATOM 794 C CA . ILE A 1 102 ? 22.468 7.251 -28.735 1.00 79.38 102 ILE A CA 1
ATOM 795 C C . ILE A 1 102 ? 22.742 6.881 -30.199 1.00 79.38 102 ILE A C 1
ATOM 797 O O . ILE A 1 102 ? 23.243 5.791 -30.462 1.00 79.38 102 ILE A O 1
ATOM 801 N N . GLU A 1 103 ? 22.483 7.795 -31.136 1.00 83.00 103 GLU A N 1
ATOM 802 C CA . GLU A 1 103 ? 22.709 7.594 -32.575 1.00 83.00 103 GLU A CA 1
ATOM 803 C C . GLU A 1 103 ? 24.184 7.302 -32.897 1.00 83.00 103 GLU A C 1
ATOM 805 O O . GLU A 1 103 ? 24.477 6.374 -33.648 1.00 83.00 103 GLU A O 1
ATOM 810 N N . GLU A 1 104 ? 25.133 8.014 -32.282 1.00 83.12 104 GLU A N 1
ATOM 811 C CA . GLU A 1 104 ? 26.571 7.743 -32.409 1.00 83.12 104 GLU A CA 1
ATOM 812 C C . GLU A 1 104 ? 26.919 6.323 -31.946 1.00 83.12 104 GLU A C 1
ATOM 814 O O . GLU A 1 104 ? 27.679 5.607 -32.598 1.00 83.12 104 GLU A O 1
ATOM 819 N N . LYS A 1 105 ? 26.331 5.874 -30.836 1.00 80.31 105 LYS A N 1
ATOM 820 C CA . LYS A 1 105 ? 26.571 4.531 -30.311 1.00 80.31 105 LYS A CA 1
ATOM 821 C C . LYS A 1 105 ? 26.013 3.438 -31.225 1.00 80.31 105 LYS A C 1
ATOM 823 O O . LYS A 1 105 ? 26.658 2.404 -31.393 1.00 80.31 105 LYS A O 1
ATOM 828 N N . LEU A 1 106 ? 24.845 3.670 -31.818 1.00 81.75 106 LEU A N 1
ATOM 829 C CA . LEU A 1 106 ? 24.232 2.764 -32.791 1.00 81.75 106 LEU A CA 1
ATOM 830 C C . LEU A 1 106 ? 25.059 2.686 -34.074 1.00 81.75 106 LEU A C 1
ATOM 832 O O . LEU A 1 106 ? 25.361 1.591 -34.543 1.00 81.75 106 LEU A O 1
ATOM 836 N N . ASN A 1 107 ? 25.528 3.834 -34.571 1.00 81.06 107 ASN A N 1
ATOM 837 C CA . ASN A 1 107 ? 26.450 3.906 -35.706 1.00 81.06 107 ASN A CA 1
ATOM 838 C C . ASN A 1 107 ? 27.763 3.154 -35.438 1.00 81.06 107 ASN A C 1
ATOM 840 O O . ASN A 1 107 ? 28.325 2.549 -36.347 1.00 81.06 107 ASN A O 1
ATOM 844 N N . ASN A 1 108 ? 28.217 3.125 -34.182 1.00 83.19 108 ASN A N 1
ATOM 845 C CA . ASN A 1 108 ? 29.385 2.357 -33.742 1.00 83.19 108 ASN A CA 1
ATOM 846 C C . ASN A 1 108 ? 29.100 0.853 -33.532 1.00 83.19 108 ASN A C 1
ATOM 848 O O . ASN A 1 108 ? 29.894 0.157 -32.897 1.00 83.19 108 ASN A O 1
ATOM 852 N N . GLY A 1 109 ? 27.985 0.336 -34.059 1.00 78.88 109 GLY A N 1
ATOM 853 C CA . GLY A 1 109 ? 27.679 -1.095 -34.087 1.00 78.88 109 GLY A CA 1
ATOM 854 C C . GLY A 1 109 ? 27.136 -1.648 -32.772 1.00 78.88 109 GLY A C 1
ATOM 855 O O . GLY A 1 109 ? 27.273 -2.843 -32.504 1.00 78.88 109 GLY A O 1
ATOM 856 N N . TRP A 1 110 ? 26.542 -0.806 -31.922 1.00 84.81 110 TRP A N 1
ATOM 857 C CA . TRP A 1 110 ? 25.852 -1.305 -30.737 1.00 84.81 110 TRP A CA 1
ATOM 858 C C . TRP A 1 110 ? 24.668 -2.185 -31.135 1.00 84.81 110 TRP A C 1
ATOM 860 O O . TRP A 1 110 ? 23.839 -1.811 -31.960 1.00 84.81 110 TRP A O 1
ATOM 870 N N . VAL A 1 111 ? 24.582 -3.345 -30.494 1.00 80.50 111 VAL A N 1
ATOM 871 C CA . VAL A 1 111 ? 23.491 -4.302 -30.651 1.00 80.50 111 VAL A CA 1
ATOM 872 C C . VAL A 1 111 ? 22.881 -4.601 -29.291 1.00 80.50 111 VAL A C 1
ATOM 874 O O . VAL A 1 111 ? 23.581 -4.645 -28.273 1.00 80.50 111 VAL A O 1
ATOM 877 N N . PHE A 1 112 ? 21.568 -4.809 -29.274 1.00 82.62 112 PHE A N 1
ATOM 878 C CA . PHE A 1 112 ? 20.849 -5.164 -28.063 1.00 82.62 112 PHE A CA 1
ATOM 879 C C . PHE A 1 112 ? 21.245 -6.571 -27.600 1.00 82.62 112 PHE A C 1
ATOM 881 O O . PHE A 1 112 ? 20.971 -7.579 -28.253 1.00 82.62 112 PHE A O 1
ATOM 888 N N . ASP A 1 113 ? 21.904 -6.644 -26.446 1.00 84.31 113 ASP A N 1
ATOM 889 C CA . ASP A 1 113 ? 22.264 -7.909 -25.812 1.00 84.31 113 ASP A CA 1
ATOM 890 C C . ASP A 1 113 ? 21.069 -8.446 -25.018 1.00 84.31 113 ASP A C 1
ATOM 892 O O . ASP A 1 113 ? 20.941 -8.213 -23.811 1.00 84.31 113 ASP A O 1
ATOM 896 N N . LYS A 1 114 ? 20.193 -9.181 -25.715 1.00 81.75 114 LYS A N 1
ATOM 897 C CA . LYS A 1 114 ? 18.995 -9.787 -25.123 1.00 81.75 114 LYS A CA 1
ATOM 898 C C . LYS A 1 114 ? 19.327 -10.711 -23.950 1.00 81.75 114 LYS A C 1
ATOM 900 O O . LYS A 1 114 ? 18.642 -10.690 -22.940 1.00 81.75 114 LYS A O 1
ATOM 905 N N . LYS A 1 115 ? 20.426 -11.468 -24.013 1.00 81.81 115 LYS A N 1
ATOM 906 C CA . LYS A 1 115 ? 20.812 -12.389 -22.931 1.00 81.81 115 LYS A CA 1
ATOM 907 C C . LYS A 1 115 ? 21.180 -11.631 -21.655 1.00 81.81 115 LYS A C 1
ATOM 909 O O . LYS A 1 115 ? 20.786 -12.022 -20.554 1.00 81.81 115 LYS A O 1
ATOM 914 N N . ARG A 1 116 ? 21.941 -10.542 -21.782 1.00 79.19 116 ARG A N 1
ATOM 915 C CA . ARG A 1 116 ? 22.282 -9.670 -20.650 1.00 79.19 116 ARG A CA 1
ATOM 916 C C . ARG A 1 116 ? 21.075 -8.880 -20.155 1.00 79.19 116 ARG A C 1
ATOM 918 O O . ARG A 1 116 ? 20.972 -8.665 -18.945 1.00 79.19 116 ARG A O 1
ATOM 925 N N . TRP A 1 117 ? 20.192 -8.464 -21.062 1.00 79.50 117 TRP A N 1
ATOM 926 C CA . TRP A 1 117 ? 18.914 -7.842 -20.734 1.00 79.50 117 TRP A CA 1
ATOM 927 C C . TRP A 1 117 ? 18.052 -8.786 -19.904 1.00 79.50 117 TRP A C 1
ATOM 929 O O . TRP A 1 117 ? 17.759 -8.454 -18.762 1.00 79.50 117 TRP A O 1
ATOM 939 N N . ASP A 1 118 ? 17.783 -9.995 -20.390 1.00 74.75 118 ASP A N 1
ATOM 940 C CA . ASP A 1 118 ? 16.988 -11.017 -19.708 1.00 74.75 118 ASP A CA 1
ATOM 941 C C . ASP A 1 118 ? 17.596 -11.381 -18.348 1.00 74.75 118 ASP A C 1
ATOM 943 O O . ASP A 1 118 ? 16.882 -11.506 -17.361 1.00 74.75 118 ASP A O 1
ATOM 947 N N . ALA A 1 119 ? 18.926 -11.459 -18.232 1.00 73.25 119 ALA A N 1
ATOM 948 C CA . ALA A 1 119 ? 19.595 -11.662 -16.945 1.00 73.25 119 ALA A CA 1
ATOM 949 C C . ALA A 1 119 ? 19.501 -10.441 -16.006 1.00 73.25 119 ALA A C 1
ATOM 951 O O . ALA A 1 119 ? 19.591 -10.575 -14.785 1.00 73.25 119 ALA A O 1
ATOM 952 N N . SER A 1 120 ? 19.375 -9.223 -16.538 1.00 67.44 120 SER A N 1
ATOM 953 C CA . SER A 1 120 ? 19.111 -8.007 -15.757 1.00 67.44 120 SER A CA 1
ATOM 954 C C . SER A 1 120 ? 17.643 -7.918 -15.343 1.00 67.44 120 SER A C 1
ATOM 956 O O . SER A 1 120 ? 17.357 -7.536 -14.210 1.00 67.44 120 SER A O 1
ATOM 958 N N . VAL A 1 121 ? 16.735 -8.305 -16.239 1.00 67.69 121 VAL A N 1
ATOM 959 C CA . VAL A 1 121 ? 15.304 -8.446 -15.999 1.00 67.69 121 VAL A CA 1
ATOM 960 C C . VAL A 1 121 ? 15.076 -9.507 -14.942 1.00 67.69 121 VAL A C 1
ATOM 962 O O . VAL A 1 121 ? 14.563 -9.167 -13.899 1.00 67.69 121 VAL A O 1
ATOM 965 N N . ALA A 1 122 ? 15.576 -10.726 -15.079 1.00 65.69 122 ALA A N 1
ATOM 966 C CA . ALA A 1 122 ? 15.423 -11.775 -14.070 1.00 65.69 122 ALA A CA 1
ATOM 967 C C . ALA A 1 122 ? 15.976 -11.394 -12.681 1.00 65.69 122 ALA A C 1
ATOM 969 O O . ALA A 1 122 ? 15.478 -11.862 -11.662 1.00 65.69 122 ALA A O 1
ATOM 970 N N . ARG A 1 123 ? 16.999 -10.528 -12.612 1.00 59.66 123 ARG A N 1
ATOM 971 C CA . ARG A 1 123 ? 17.553 -10.039 -11.334 1.00 59.66 123 ARG A CA 1
ATOM 972 C C . ARG A 1 123 ? 16.720 -8.943 -10.664 1.00 59.66 123 ARG A C 1
ATOM 974 O O . ARG A 1 123 ? 16.921 -8.698 -9.477 1.00 59.66 123 ARG A O 1
ATOM 981 N N . HIS A 1 124 ? 15.855 -8.253 -11.406 1.00 52.72 124 HIS A N 1
ATOM 982 C CA . HIS A 1 124 ? 15.180 -7.032 -10.942 1.00 52.72 124 HIS A CA 1
ATOM 983 C C . HIS A 1 124 ? 13.713 -6.893 -11.398 1.00 52.72 124 HIS A C 1
ATOM 985 O O . HIS A 1 124 ? 13.072 -5.878 -11.150 1.00 52.72 124 HIS A O 1
ATOM 991 N N . SER A 1 125 ? 13.189 -7.862 -12.127 1.00 50.75 125 SER A N 1
ATOM 992 C CA . SER A 1 125 ? 11.803 -8.035 -12.538 1.00 50.75 125 SER A CA 1
ATOM 993 C C . SER A 1 125 ? 11.341 -9.321 -11.891 1.00 50.75 125 SER A C 1
ATOM 995 O O . SER A 1 125 ? 12.099 -10.287 -11.851 1.00 50.75 125 SER A O 1
ATOM 997 N N . THR A 1 126 ? 10.123 -9.325 -11.372 1.00 55.19 126 THR A N 1
ATOM 998 C CA . THR A 1 126 ? 9.279 -10.531 -11.375 1.00 55.19 126 THR A CA 1
ATOM 999 C C . THR A 1 126 ? 7.868 -10.234 -10.893 1.00 55.19 126 THR A C 1
ATOM 1001 O O . THR A 1 126 ? 6.978 -11.034 -11.153 1.00 55.19 126 THR A O 1
ATOM 1004 N N . TRP A 1 127 ? 7.615 -9.081 -10.263 1.00 62.88 127 TRP A N 1
ATOM 1005 C CA . TRP A 1 127 ? 6.286 -8.784 -9.737 1.00 62.88 127 TRP A CA 1
ATOM 1006 C C . TRP A 1 127 ? 5.800 -7.401 -10.153 1.00 62.88 127 TRP A C 1
ATOM 1008 O O . TRP A 1 127 ? 6.335 -6.370 -9.746 1.00 62.88 127 TRP A O 1
ATOM 1018 N N . ASN A 1 128 ? 4.750 -7.407 -10.974 1.00 69.00 128 ASN A N 1
ATOM 1019 C CA . ASN A 1 128 ? 3.942 -6.230 -11.246 1.00 69.00 128 ASN A CA 1
ATOM 1020 C C . ASN A 1 128 ? 3.180 -5.890 -9.953 1.00 69.00 128 ASN A C 1
ATOM 1022 O O . ASN A 1 128 ? 2.277 -6.625 -9.546 1.00 69.00 128 ASN A O 1
ATOM 1026 N N . MET A 1 129 ? 3.593 -4.810 -9.284 1.00 74.62 129 MET A N 1
ATOM 1027 C CA . MET A 1 129 ? 3.003 -4.385 -8.013 1.00 74.62 129 MET A CA 1
ATOM 1028 C C . MET A 1 129 ? 1.531 -4.0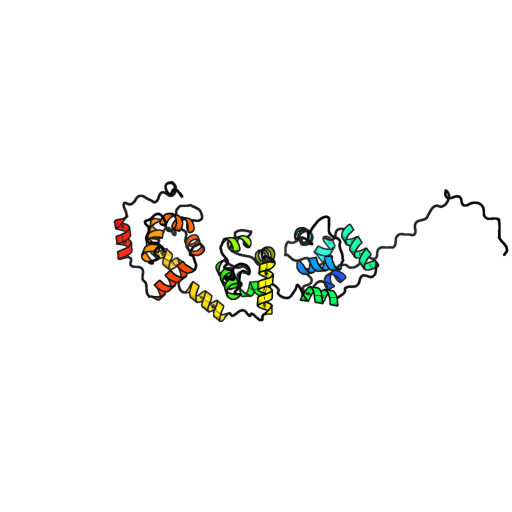10 -8.165 1.00 74.62 129 MET A C 1
ATOM 1030 O O . MET A 1 129 ? 0.774 -4.272 -7.244 1.00 74.62 129 MET A O 1
ATOM 1034 N N . SER A 1 130 ? 1.089 -3.549 -9.334 1.00 74.56 130 SER A N 1
ATOM 1035 C CA . SER A 1 130 ? -0.327 -3.303 -9.621 1.00 74.56 130 SER A CA 1
ATOM 1036 C C . SER A 1 130 ? -1.167 -4.582 -9.569 1.00 74.56 130 SER A C 1
ATOM 1038 O O . SER A 1 130 ? -2.296 -4.564 -9.091 1.00 74.56 130 SER A O 1
ATOM 1040 N N . LYS A 1 131 ? -0.620 -5.733 -9.989 1.00 76.12 131 LYS A N 1
ATOM 1041 C CA . LYS A 1 131 ? -1.300 -7.038 -9.835 1.00 76.12 131 LYS A CA 1
ATOM 1042 C C . LYS A 1 131 ? -1.379 -7.495 -8.382 1.00 76.12 131 LYS A C 1
ATOM 1044 O O . LYS A 1 131 ? -2.295 -8.232 -8.034 1.00 76.12 131 LYS A O 1
ATOM 1049 N N . VAL A 1 132 ? -0.402 -7.113 -7.564 1.00 81.44 132 VAL A N 1
ATOM 1050 C CA . VAL A 1 132 ? -0.385 -7.402 -6.125 1.00 81.44 132 VAL A CA 1
ATOM 1051 C C . VAL A 1 132 ? -1.360 -6.473 -5.400 1.00 81.44 132 VAL A C 1
ATOM 1053 O O . VAL A 1 132 ? -2.163 -6.938 -4.604 1.00 81.44 132 VAL A O 1
ATOM 1056 N N . PHE A 1 133 ? -1.344 -5.188 -5.744 1.00 83.94 133 PHE A N 1
ATOM 1057 C CA . PHE A 1 133 ? -2.241 -4.148 -5.251 1.00 83.94 133 PHE A CA 1
ATOM 1058 C C . PHE A 1 133 ? -3.709 -4.521 -5.470 1.00 83.94 133 PHE A C 1
ATOM 1060 O O . PHE A 1 133 ? -4.468 -4.582 -4.512 1.00 83.94 133 PHE A O 1
ATOM 1067 N N . LYS A 1 134 ? -4.076 -4.919 -6.696 1.00 82.56 134 LYS A N 1
ATOM 1068 C CA . LYS A 1 134 ? -5.436 -5.378 -7.037 1.00 82.56 134 LYS A CA 1
ATOM 1069 C C . LYS A 1 134 ? -5.920 -6.606 -6.259 1.00 82.56 134 LYS A C 1
ATOM 1071 O O . LYS A 1 134 ? -7.100 -6.912 -6.297 1.00 82.56 134 LYS A O 1
ATOM 1076 N N . GLN A 1 135 ? -5.030 -7.372 -5.623 1.00 82.50 135 GLN A N 1
ATOM 1077 C CA . GLN A 1 135 ? -5.449 -8.483 -4.754 1.00 82.50 135 GLN A CA 1
ATOM 1078 C C . GLN A 1 135 ? -5.833 -7.999 -3.353 1.00 82.50 135 GLN A C 1
ATOM 1080 O O . GLN A 1 135 ? -6.462 -8.745 -2.608 1.00 82.50 135 GLN A O 1
ATOM 1085 N N . PHE A 1 136 ? -5.406 -6.795 -2.979 1.00 82.31 136 PHE A N 1
ATOM 1086 C CA . PHE A 1 136 ? -5.633 -6.201 -1.667 1.00 82.31 136 PHE A CA 1
ATOM 1087 C C . PHE A 1 136 ? -6.744 -5.155 -1.666 1.00 82.31 136 PHE A C 1
ATOM 1089 O O . PHE A 1 136 ? -7.372 -4.997 -0.625 1.00 82.31 136 PHE A O 1
ATOM 1096 N N . ASP A 1 137 ? -6.972 -4.513 -2.811 1.00 80.00 137 ASP A N 1
ATOM 1097 C CA . ASP A 1 137 ? -8.134 -3.673 -3.111 1.00 80.00 137 ASP A CA 1
ATOM 1098 C C . ASP A 1 137 ? -9.370 -4.580 -3.188 1.00 80.00 137 ASP A C 1
ATOM 1100 O O . ASP A 1 137 ? -9.568 -5.317 -4.160 1.00 80.00 137 ASP A O 1
ATOM 1104 N N . PHE A 1 138 ? -10.111 -4.658 -2.083 1.00 77.69 138 PHE A N 1
ATOM 1105 C CA . PHE A 1 138 ? -11.183 -5.636 -1.923 1.00 77.69 138 PHE A CA 1
ATOM 1106 C C . PHE A 1 138 ? -12.529 -5.085 -2.369 1.00 77.69 138 PHE A C 1
ATOM 1108 O O . PHE A 1 138 ? -13.332 -5.834 -2.935 1.00 77.69 138 PHE A O 1
ATOM 1115 N N . ASP A 1 139 ? -12.797 -3.816 -2.072 1.00 70.56 139 ASP A N 1
ATOM 1116 C CA . ASP A 1 139 ? -14.016 -3.161 -2.537 1.00 70.56 139 ASP A CA 1
ATOM 1117 C C . ASP A 1 139 ? -13.940 -2.774 -4.025 1.00 70.56 139 ASP A C 1
ATOM 1119 O O . ASP A 1 139 ? -14.981 -2.542 -4.648 1.00 70.56 139 ASP A O 1
ATOM 1123 N N . GLY A 1 140 ? -12.745 -2.851 -4.623 1.00 77.12 140 GLY A N 1
ATOM 1124 C CA . GLY A 1 140 ? -12.512 -2.642 -6.044 1.00 77.12 140 GLY A CA 1
ATOM 1125 C C . GLY A 1 140 ? -12.571 -1.170 -6.423 1.00 77.12 140 GLY A C 1
ATOM 1126 O O . GLY A 1 140 ? -12.846 -0.864 -7.589 1.00 77.12 140 GLY A O 1
ATOM 1127 N N . ASP A 1 141 ? -12.379 -0.268 -5.459 1.00 73.88 141 ASP A N 1
ATOM 1128 C CA . ASP A 1 141 ? -12.455 1.172 -5.677 1.00 73.88 141 ASP A CA 1
ATOM 1129 C C . ASP A 1 141 ? -11.195 1.748 -6.351 1.00 73.88 141 ASP A C 1
ATOM 1131 O O . ASP A 1 141 ? -11.196 2.903 -6.787 1.00 73.88 141 ASP A O 1
ATOM 1135 N N . GLY A 1 142 ? -10.160 0.917 -6.532 1.00 76.06 142 GLY A N 1
ATOM 1136 C CA . GLY A 1 142 ? -8.904 1.276 -7.183 1.00 76.06 142 GLY A CA 1
ATOM 1137 C C . GLY A 1 142 ? -7.867 1.886 -6.240 1.00 76.06 142 GLY A C 1
ATOM 1138 O O . GLY A 1 142 ? -6.774 2.241 -6.699 1.00 76.06 142 GLY A O 1
ATOM 1139 N N . CYS A 1 143 ? -8.176 1.974 -4.950 1.00 84.12 143 CYS A N 1
ATOM 1140 C CA . CYS A 1 143 ? -7.321 2.487 -3.897 1.00 84.12 143 CYS A CA 1
ATOM 1141 C C . CYS A 1 143 ? -7.168 1.454 -2.761 1.00 84.12 143 CYS A C 1
ATOM 1143 O O . CYS A 1 143 ? -7.760 0.383 -2.780 1.00 84.12 143 CYS A O 1
ATOM 1145 N N . LEU A 1 144 ? -6.292 1.736 -1.793 1.00 81.94 144 LEU A N 1
ATOM 1146 C CA . LEU A 1 144 ? -6.200 0.968 -0.550 1.00 81.94 144 LEU A CA 1
ATOM 1147 C C . LEU A 1 144 ? -6.482 1.871 0.639 1.00 81.94 144 LEU A C 1
ATOM 1149 O O . LEU A 1 144 ? -5.736 2.824 0.883 1.00 81.94 144 LEU A O 1
ATOM 1153 N N . ASP A 1 145 ? -7.496 1.526 1.423 1.00 80.69 145 ASP A N 1
ATOM 1154 C CA . ASP A 1 145 ? -7.686 2.133 2.737 1.00 80.69 145 ASP A CA 1
ATOM 1155 C C . ASP A 1 145 ? -6.648 1.613 3.761 1.00 80.69 145 ASP A C 1
ATOM 1157 O O . ASP A 1 145 ? -5.914 0.636 3.540 1.00 80.69 145 ASP A O 1
ATOM 1161 N N . LEU A 1 146 ? -6.563 2.266 4.927 1.00 77.75 146 LEU A N 1
ATOM 1162 C CA . LEU A 1 146 ? -5.639 1.871 5.999 1.00 77.75 146 LEU A CA 1
ATOM 1163 C C . LEU A 1 146 ? -5.830 0.409 6.427 1.00 77.75 146 LEU A C 1
ATOM 1165 O O . LEU A 1 146 ? -4.857 -0.310 6.685 1.00 77.75 146 LEU A O 1
ATOM 1169 N N . GLY A 1 147 ? -7.075 -0.048 6.510 1.00 73.94 147 GLY A N 1
ATOM 1170 C CA . GLY A 1 147 ? -7.416 -1.408 6.900 1.00 73.94 147 GLY A CA 1
ATOM 1171 C C . GLY A 1 147 ? -6.989 -2.433 5.851 1.00 73.94 147 G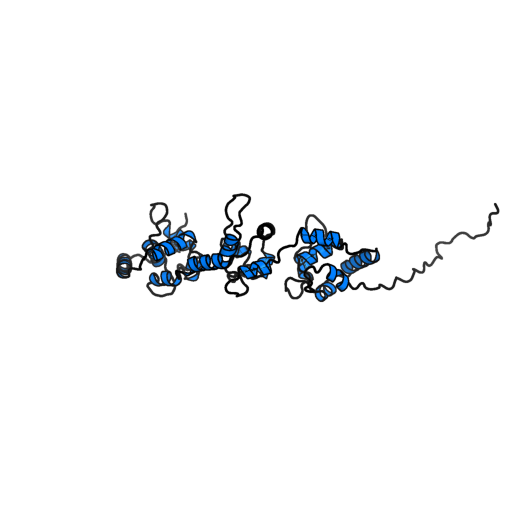LY A C 1
ATOM 1172 O O . GLY A 1 147 ? -6.457 -3.489 6.199 1.00 73.94 147 GLY A O 1
ATOM 1173 N N . GLU A 1 148 ? -7.208 -2.162 4.571 1.00 81.12 148 GLU A N 1
ATOM 1174 C CA . GLU A 1 148 ? -6.772 -2.977 3.438 1.00 81.12 148 GLU A CA 1
ATOM 1175 C C . GLU A 1 148 ? -5.251 -3.067 3.385 1.00 81.12 148 GLU A C 1
ATOM 1177 O O . GLU A 1 148 ? -4.716 -4.180 3.348 1.00 81.12 148 GLU A O 1
ATOM 1182 N N . LEU A 1 149 ? -4.537 -1.947 3.538 1.00 82.25 149 LEU A N 1
ATOM 1183 C CA . LEU A 1 149 ? -3.074 -1.949 3.584 1.00 82.25 149 LEU A CA 1
ATOM 1184 C C . LEU A 1 149 ? -2.538 -2.722 4.805 1.00 82.25 149 LEU A C 1
ATOM 1186 O O . LEU A 1 149 ? -1.617 -3.541 4.689 1.00 82.25 149 LEU A O 1
ATOM 1190 N N . GLN A 1 150 ? -3.140 -2.546 5.986 1.00 78.88 150 G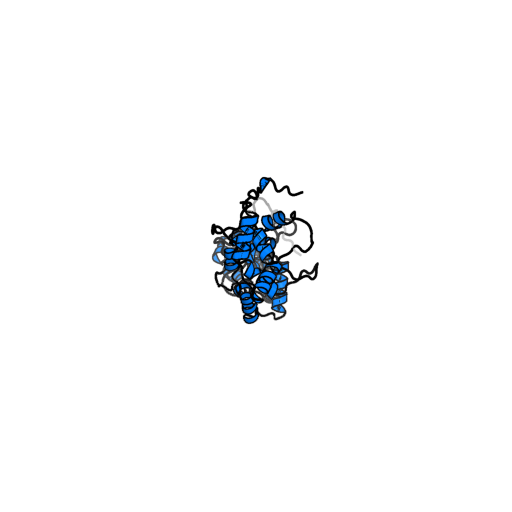LN A N 1
ATOM 1191 C CA . GLN A 1 150 ? -2.797 -3.316 7.188 1.00 78.88 150 GLN A CA 1
ATOM 1192 C C . GLN A 1 150 ? -3.021 -4.821 6.998 1.00 78.88 150 GLN A C 1
ATOM 1194 O O . GLN A 1 150 ? -2.177 -5.641 7.393 1.00 78.88 150 GLN A O 1
ATOM 1199 N N . ARG A 1 151 ? -4.155 -5.204 6.398 1.00 78.19 151 ARG A N 1
ATOM 1200 C CA . ARG A 1 151 ? -4.502 -6.599 6.100 1.00 78.19 151 ARG A CA 1
ATOM 1201 C C . ARG A 1 151 ? -3.544 -7.191 5.074 1.00 78.19 151 ARG A C 1
ATOM 1203 O O . ARG A 1 151 ? -3.052 -8.297 5.304 1.00 78.19 151 ARG A O 1
ATOM 1210 N N . ALA A 1 152 ? -3.198 -6.446 4.029 1.00 82.62 152 ALA A N 1
ATOM 1211 C CA . ALA A 1 152 ? -2.228 -6.832 3.011 1.00 82.62 152 ALA A CA 1
ATOM 1212 C C . ALA A 1 152 ? -0.860 -7.160 3.623 1.00 82.62 152 ALA A C 1
ATOM 1214 O O . ALA A 1 152 ? -0.339 -8.269 3.467 1.00 82.62 152 ALA A O 1
ATOM 1215 N N . PHE A 1 153 ? -0.302 -6.243 4.418 1.00 79.88 153 PHE A N 1
ATOM 1216 C CA . PHE A 1 153 ? 1.005 -6.434 5.057 1.00 79.88 153 PHE A CA 1
ATOM 1217 C C . PHE A 1 153 ? 0.996 -7.594 6.060 1.00 79.88 153 PHE A C 1
ATOM 1219 O O . PHE A 1 153 ? 1.972 -8.351 6.162 1.00 79.88 153 PHE A O 1
ATOM 1226 N N . ARG A 1 154 ? -0.123 -7.788 6.769 1.00 78.75 154 ARG A N 1
ATOM 1227 C CA . ARG A 1 154 ? -0.318 -8.934 7.664 1.00 78.75 154 ARG A CA 1
ATOM 1228 C C . ARG A 1 154 ? -0.409 -10.254 6.893 1.00 78.75 154 ARG A C 1
ATOM 1230 O O . ARG A 1 154 ? 0.194 -11.230 7.341 1.00 78.75 154 ARG A O 1
ATOM 1237 N N . ALA A 1 155 ? -1.123 -10.291 5.768 1.00 77.50 155 ALA A N 1
ATOM 1238 C CA . ALA A 1 155 ? -1.282 -11.473 4.919 1.00 77.50 155 ALA A CA 1
ATOM 1239 C C . ALA A 1 155 ? 0.048 -11.895 4.273 1.00 77.50 155 ALA A C 1
ATOM 1241 O O . ALA A 1 155 ? 0.385 -13.082 4.245 1.00 77.50 155 ALA A O 1
ATOM 1242 N N . LEU A 1 156 ? 0.852 -10.916 3.851 1.00 81.50 156 LEU A N 1
ATOM 1243 C CA . LEU A 1 156 ? 2.223 -11.120 3.378 1.00 81.50 156 LEU A CA 1
ATOM 1244 C C . LEU A 1 156 ? 3.173 -11.557 4.507 1.00 81.50 156 LEU A C 1
ATOM 1246 O O . LEU A 1 156 ? 4.210 -12.176 4.255 1.00 81.50 156 LEU A O 1
ATOM 1250 N N . GLY A 1 157 ? 2.817 -11.276 5.765 1.00 76.56 157 GLY A N 1
ATOM 1251 C CA . GLY A 1 157 ? 3.573 -11.695 6.942 1.00 76.56 157 GLY A CA 1
ATOM 1252 C C . GLY A 1 157 ? 4.979 -11.100 6.978 1.00 76.56 157 GLY A C 1
ATOM 1253 O O . GLY A 1 157 ? 5.918 -11.774 7.406 1.00 76.56 157 GLY A O 1
ATOM 1254 N N . LEU A 1 158 ? 5.131 -9.867 6.489 1.00 77.75 158 LEU A N 1
ATOM 1255 C CA . LEU A 1 158 ? 6.424 -9.194 6.403 1.00 77.75 158 LEU A CA 1
ATOM 1256 C C . LEU A 1 158 ? 6.998 -8.974 7.808 1.00 77.75 158 LEU A C 1
ATOM 1258 O O . LEU A 1 158 ? 6.274 -8.627 8.739 1.00 77.75 158 LEU A O 1
ATOM 1262 N N . THR A 1 159 ? 8.308 -9.152 7.977 1.00 71.75 159 THR A N 1
ATOM 1263 C CA . THR A 1 159 ? 9.004 -8.936 9.255 1.00 71.75 159 THR A CA 1
ATOM 1264 C C . THR A 1 159 ? 10.121 -7.906 9.114 1.00 71.75 159 THR A C 1
ATOM 1266 O O . THR A 1 159 ? 10.721 -7.724 8.047 1.00 71.75 159 THR A O 1
ATOM 1269 N N . SER A 1 160 ? 10.409 -7.180 10.190 1.00 61.59 160 SER A N 1
ATOM 1270 C CA . SER A 1 160 ? 11.591 -6.326 10.283 1.00 61.59 160 SER A CA 1
ATOM 1271 C C . SER A 1 160 ? 12.831 -7.196 10.475 1.00 61.59 160 SER A C 1
ATOM 1273 O O . SER A 1 160 ? 12.864 -8.028 11.376 1.00 61.59 160 SER A O 1
ATOM 1275 N N . LYS A 1 161 ? 13.875 -6.991 9.661 1.00 56.06 161 LYS A N 1
ATOM 1276 C CA . LYS A 1 161 ? 15.155 -7.701 9.842 1.00 56.06 161 LYS A CA 1
ATOM 1277 C C . LYS A 1 161 ? 15.850 -7.301 11.143 1.00 56.06 161 LYS A C 1
ATOM 1279 O O . LYS A 1 161 ? 16.502 -8.137 11.749 1.00 56.06 161 LYS A O 1
ATOM 1284 N N . THR A 1 162 ? 15.702 -6.043 11.560 1.00 55.72 162 THR A N 1
ATOM 1285 C CA . THR A 1 162 ? 16.378 -5.501 12.747 1.00 55.72 162 THR A CA 1
ATOM 1286 C C . THR A 1 162 ? 15.781 -6.049 14.037 1.00 55.72 162 THR A C 1
ATOM 1288 O O . THR A 1 162 ? 16.508 -6.319 14.982 1.00 55.72 162 THR A O 1
ATOM 1291 N N . THR A 1 163 ? 14.457 -6.217 14.087 1.00 62.88 163 THR A N 1
ATOM 1292 C CA . THR A 1 163 ? 13.757 -6.607 15.322 1.00 62.88 163 THR A CA 1
ATOM 1293 C C . THR A 1 163 ? 13.141 -8.002 15.268 1.00 62.88 163 THR A C 1
ATOM 1295 O O . THR A 1 163 ? 12.645 -8.477 16.284 1.00 62.88 163 THR A O 1
ATOM 1298 N N . GLY A 1 164 ? 13.090 -8.647 14.098 1.00 67.25 164 GLY A N 1
ATOM 1299 C CA . GLY A 1 164 ? 12.387 -9.917 13.875 1.00 67.25 164 GLY A CA 1
ATOM 1300 C C . GLY A 1 164 ? 10.859 -9.830 13.994 1.00 67.25 164 GLY A C 1
ATOM 1301 O O . GLY A 1 164 ? 10.160 -10.802 13.712 1.00 67.25 164 GLY A O 1
ATOM 1302 N N . LYS A 1 165 ? 10.312 -8.675 14.394 1.00 70.88 165 LYS A N 1
ATOM 1303 C CA . LYS A 1 165 ? 8.876 -8.479 14.612 1.00 70.88 165 LYS A CA 1
ATOM 1304 C C . LYS A 1 165 ? 8.136 -8.336 13.287 1.00 70.88 165 LYS A C 1
ATOM 1306 O O . LYS A 1 165 ? 8.688 -7.822 12.312 1.00 70.88 165 LYS A O 1
ATOM 1311 N N . LYS A 1 166 ? 6.870 -8.762 13.267 1.00 70.31 166 LYS A N 1
ATOM 1312 C CA . LYS A 1 166 ? 5.962 -8.506 12.143 1.00 70.31 166 LYS A CA 1
ATOM 1313 C C . LYS A 1 166 ? 5.877 -7.003 11.898 1.00 70.31 166 LYS A C 1
ATOM 1315 O O . LYS A 1 166 ? 5.729 -6.236 12.847 1.00 70.31 166 LYS A O 1
ATOM 1320 N N . MET A 1 167 ? 6.009 -6.609 10.639 1.00 67.31 167 MET A N 1
ATOM 1321 C CA . MET A 1 167 ? 5.714 -5.251 10.219 1.00 67.31 167 MET A CA 1
ATOM 1322 C C . MET A 1 167 ? 4.215 -5.035 10.374 1.00 67.31 167 MET A C 1
ATOM 1324 O O . MET A 1 167 ? 3.409 -5.864 9.949 1.00 67.31 167 MET A O 1
ATOM 1328 N N . VAL A 1 168 ? 3.871 -3.941 11.033 1.00 68.81 168 VAL A N 1
ATOM 1329 C CA . VAL A 1 168 ? 2.507 -3.449 11.154 1.00 68.81 168 VAL A CA 1
ATOM 1330 C C . VAL A 1 168 ? 2.504 -2.107 10.447 1.00 68.81 168 VAL A C 1
ATOM 1332 O O . VAL A 1 168 ? 3.445 -1.337 10.623 1.00 68.81 168 VAL A O 1
ATOM 1335 N N . VAL A 1 169 ? 1.497 -1.880 9.613 1.00 71.69 169 VAL A N 1
ATOM 1336 C CA . VAL A 1 169 ? 1.255 -0.569 9.015 1.00 71.69 169 VAL A CA 1
ATOM 1337 C C . VAL A 1 169 ? 0.553 0.262 10.082 1.00 71.69 169 VAL A C 1
ATOM 1339 O O . VAL A 1 169 ? -0.570 -0.055 10.475 1.00 71.69 169 VAL A O 1
ATOM 1342 N N . ASP A 1 170 ? 1.258 1.243 10.624 1.00 70.25 170 ASP A N 1
ATOM 1343 C CA . ASP A 1 170 ? 0.687 2.292 11.466 1.00 70.25 170 ASP A CA 1
ATOM 1344 C C . ASP A 1 170 ? 0.280 3.498 10.607 1.00 70.25 170 ASP A C 1
ATOM 1346 O O . ASP A 1 170 ? 0.540 3.518 9.402 1.00 70.25 170 ASP A O 1
ATOM 1350 N N . GLN A 1 171 ? -0.360 4.490 11.231 1.00 71.94 171 GLN A N 1
ATOM 1351 C CA . GLN A 1 171 ? -0.787 5.710 10.546 1.00 71.94 171 GLN A CA 1
ATOM 1352 C C . GLN A 1 171 ? 0.398 6.415 9.874 1.00 71.94 171 GLN A C 1
ATOM 1354 O O . GLN A 1 171 ? 0.328 6.727 8.700 1.00 71.94 171 GLN A O 1
A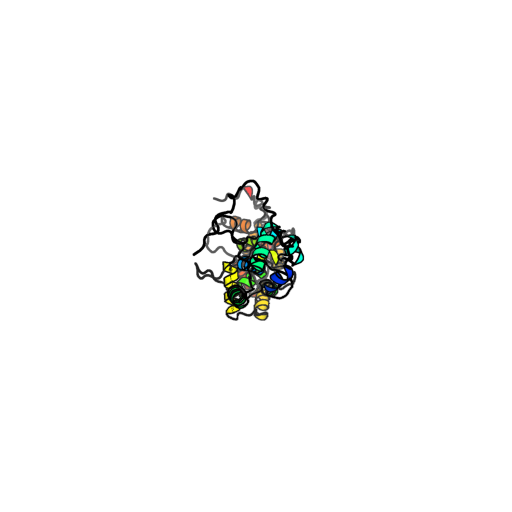TOM 1359 N N . ALA A 1 172 ? 1.543 6.529 10.553 1.00 72.50 172 ALA A N 1
ATOM 1360 C CA . ALA A 1 172 ? 2.739 7.151 9.977 1.00 72.50 172 ALA A CA 1
ATOM 1361 C C . ALA A 1 172 ? 3.249 6.427 8.716 1.00 72.50 172 ALA A C 1
ATOM 1363 O O . ALA A 1 172 ? 3.730 7.059 7.777 1.00 72.50 172 ALA A O 1
ATOM 1364 N N . THR A 1 173 ? 3.165 5.093 8.685 1.00 77.75 173 THR A N 1
ATOM 1365 C CA . THR A 1 173 ? 3.480 4.323 7.480 1.00 77.75 173 THR A CA 1
ATOM 1366 C C . THR A 1 173 ? 2.445 4.591 6.396 1.00 77.75 173 THR A C 1
ATOM 1368 O O . THR A 1 173 ? 2.842 4.791 5.258 1.00 77.75 173 THR A O 1
ATOM 1371 N N . PHE A 1 174 ? 1.155 4.614 6.722 1.00 78.56 174 PHE A N 1
ATOM 1372 C CA . PHE A 1 174 ? 0.090 4.927 5.767 1.00 78.56 174 PHE A CA 1
ATOM 1373 C C . PHE A 1 174 ? 0.244 6.330 5.162 1.00 78.56 174 PHE A C 1
ATOM 1375 O O . PHE A 1 174 ? 0.309 6.452 3.944 1.00 78.56 174 PHE A O 1
ATOM 1382 N N . ASP A 1 175 ? 0.458 7.346 5.996 1.00 78.69 175 ASP A N 1
ATOM 1383 C CA . ASP A 1 175 ? 0.683 8.742 5.599 1.00 78.69 175 ASP A CA 1
ATOM 1384 C C . ASP A 1 175 ? 1.931 8.911 4.718 1.00 78.69 175 ASP A C 1
ATOM 1386 O O . ASP A 1 175 ? 2.050 9.865 3.958 1.00 78.69 175 ASP A O 1
ATOM 1390 N N . SER A 1 176 ? 2.905 7.996 4.822 1.00 79.75 176 SER A N 1
ATOM 1391 C CA . SER A 1 176 ? 4.074 8.005 3.932 1.00 79.75 176 SER A CA 1
ATOM 1392 C C . SER A 1 176 ? 3.745 7.567 2.502 1.00 79.75 176 SER A C 1
ATOM 1394 O O . SER A 1 176 ? 4.535 7.832 1.600 1.00 79.75 176 SER A O 1
ATOM 1396 N N . PHE A 1 177 ? 2.607 6.896 2.302 1.00 80.06 177 PHE A N 1
ATOM 1397 C CA . PHE A 1 177 ? 2.062 6.565 0.990 1.00 80.06 177 PHE A CA 1
ATOM 1398 C C . PHE A 1 177 ? 1.021 7.594 0.543 1.00 80.06 177 PHE A C 1
ATOM 1400 O O . PHE A 1 177 ? 1.148 8.088 -0.575 1.00 80.06 177 PHE A O 1
ATOM 1407 N N . ASP A 1 178 ? 0.058 7.922 1.411 1.00 83.81 178 ASP A N 1
ATOM 1408 C CA . ASP A 1 178 ? -1.030 8.884 1.180 1.00 83.81 178 ASP A CA 1
ATOM 1409 C C . ASP A 1 178 ? -0.485 10.324 1.131 1.00 83.81 178 ASP A C 1
ATOM 1411 O O . ASP A 1 178 ? -0.391 11.045 2.129 1.00 83.81 178 ASP A O 1
ATOM 1415 N N . THR A 1 179 ? -0.029 10.724 -0.055 1.00 83.19 179 THR A N 1
ATOM 1416 C CA . THR A 1 179 ? 0.680 11.992 -0.258 1.00 83.19 179 THR A CA 1
ATOM 1417 C C . THR A 1 179 ? -0.308 13.140 -0.401 1.00 83.19 179 THR A C 1
ATOM 1419 O O . THR A 1 179 ? -0.018 14.265 0.022 1.00 83.19 179 THR A O 1
ATOM 1422 N N . ASN A 1 180 ? -1.465 12.865 -1.006 1.00 76.56 180 ASN A N 1
ATOM 1423 C CA . ASN A 1 180 ? -2.527 13.844 -1.196 1.00 76.56 180 ASN A CA 1
ATOM 1424 C C . ASN A 1 180 ? -3.421 14.009 0.054 1.00 76.56 180 ASN A C 1
ATOM 1426 O O . ASN A 1 180 ? -4.148 15.002 0.135 1.00 76.56 180 ASN A O 1
ATOM 1430 N N . LYS A 1 181 ? -3.286 13.115 1.046 1.00 81.50 181 LYS A N 1
ATOM 1431 C CA . LYS A 1 181 ? -4.031 13.080 2.312 1.00 81.50 181 LYS A CA 1
ATOM 1432 C C . LYS A 1 181 ? -5.530 12.887 2.121 1.00 81.50 181 LYS A C 1
ATOM 1434 O O . LYS A 1 181 ? -6.325 13.474 2.860 1.00 81.50 181 LYS A O 1
ATOM 1439 N N . ASP A 1 182 ? -5.921 12.109 1.118 1.00 73.94 182 ASP A N 1
ATOM 1440 C CA . ASP A 1 182 ? -7.326 11.791 0.858 1.00 73.94 182 ASP A CA 1
ATOM 1441 C C . ASP A 1 182 ? -7.838 10.600 1.691 1.00 73.94 182 ASP A C 1
ATOM 1443 O O . ASP A 1 182 ? -9.026 10.265 1.642 1.00 73.94 182 ASP A O 1
ATOM 1447 N N . GLY A 1 183 ? -6.967 10.009 2.519 1.00 74.56 183 GLY A N 1
ATOM 1448 C CA . GLY A 1 183 ? -7.288 8.882 3.386 1.00 74.56 183 GLY A CA 1
ATOM 1449 C C . GLY A 1 183 ? -7.286 7.541 2.656 1.00 74.56 183 GLY A C 1
ATOM 1450 O O . GLY A 1 183 ? -7.700 6.531 3.235 1.00 74.56 183 GLY A O 1
ATOM 1451 N N . LYS A 1 184 ? -6.827 7.512 1.403 1.00 84.25 184 LYS A N 1
ATOM 1452 C CA . LYS A 1 184 ? -6.672 6.323 0.575 1.00 84.25 184 LYS A CA 1
ATOM 1453 C C . LYS A 1 184 ? -5.293 6.334 -0.083 1.00 84.25 184 LYS A C 1
ATOM 1455 O O . LYS A 1 184 ? -4.622 7.348 -0.178 1.00 84.25 184 LYS A O 1
ATOM 1460 N N . ILE A 1 185 ? -4.830 5.163 -0.507 1.00 83.44 185 ILE A N 1
ATOM 1461 C CA . ILE A 1 185 ? -3.575 5.036 -1.252 1.00 83.44 185 ILE A CA 1
ATOM 1462 C C . ILE A 1 185 ? -3.911 4.595 -2.663 1.00 83.44 185 ILE A C 1
ATOM 1464 O O . ILE A 1 185 ? -4.298 3.446 -2.882 1.00 83.44 185 ILE A O 1
ATOM 1468 N N . SER A 1 186 ? -3.723 5.489 -3.624 1.00 83.12 186 SER A N 1
ATOM 1469 C CA . SER A 1 186 ? -3.849 5.161 -5.042 1.00 83.12 186 SER A CA 1
ATOM 1470 C C . SER A 1 186 ? -2.727 4.225 -5.515 1.00 83.12 186 SER A C 1
ATOM 1472 O O . SER A 1 186 ? -1.675 4.082 -4.885 1.00 83.12 186 SER A O 1
ATOM 1474 N N . LEU A 1 187 ? -2.908 3.588 -6.676 1.00 79.38 187 LEU A N 1
ATOM 1475 C CA . LEU A 1 187 ? -1.856 2.763 -7.282 1.00 79.38 187 LEU A CA 1
ATOM 1476 C C . LEU A 1 187 ? -0.565 3.559 -7.560 1.00 79.38 187 LEU A C 1
ATOM 1478 O O . LEU A 1 187 ? 0.539 3.013 -7.459 1.00 79.38 187 LEU A O 1
ATOM 1482 N N . GLU A 1 188 ? -0.701 4.833 -7.926 1.00 75.88 188 GLU A N 1
ATOM 1483 C CA . GLU A 1 188 ? 0.423 5.731 -8.190 1.00 75.88 188 GLU A CA 1
ATOM 1484 C C . GLU A 1 188 ? 1.200 6.029 -6.906 1.00 75.88 188 GLU A C 1
ATOM 1486 O O . GLU A 1 188 ? 2.418 5.830 -6.858 1.00 75.88 188 GLU A O 1
ATOM 1491 N N . GLU A 1 189 ? 0.500 6.412 -5.839 1.00 82.12 189 GLU A N 1
ATOM 1492 C CA . GLU A 1 189 ? 1.084 6.627 -4.514 1.00 82.12 189 GLU A CA 1
ATOM 1493 C C . GLU A 1 189 ? 1.723 5.356 -3.968 1.00 82.12 189 GLU A C 1
ATOM 1495 O O . GLU A 1 189 ? 2.842 5.390 -3.453 1.00 82.12 189 GLU A O 1
ATOM 1500 N N . PHE A 1 190 ? 1.067 4.207 -4.154 1.00 83.06 190 PHE A N 1
ATOM 1501 C CA . PHE A 1 190 ? 1.635 2.918 -3.796 1.00 83.06 190 PHE A CA 1
ATOM 1502 C C . PHE A 1 190 ? 2.954 2.676 -4.526 1.00 83.06 190 PHE A C 1
ATOM 1504 O O . PHE A 1 190 ? 3.955 2.362 -3.891 1.00 83.06 190 PHE A O 1
ATOM 1511 N N . ASN A 1 191 ? 3.001 2.836 -5.849 1.00 74.44 191 ASN A N 1
ATOM 1512 C CA . ASN A 1 191 ? 4.215 2.573 -6.623 1.00 74.44 191 ASN A CA 1
ATOM 1513 C C . ASN A 1 191 ? 5.347 3.563 -6.324 1.00 74.44 191 ASN A C 1
ATOM 1515 O O . ASN A 1 191 ? 6.505 3.141 -6.246 1.00 74.44 191 ASN A O 1
ATOM 1519 N N . THR A 1 192 ? 5.013 4.839 -6.145 1.00 72.50 192 THR A N 1
ATOM 1520 C CA . THR A 1 192 ? 5.974 5.922 -5.904 1.00 72.50 192 THR A CA 1
ATOM 1521 C C . THR A 1 192 ? 6.579 5.820 -4.508 1.00 72.50 192 THR A C 1
ATOM 1523 O O . THR A 1 192 ? 7.799 5.886 -4.346 1.00 72.50 192 THR A O 1
ATOM 1526 N N . ASN A 1 193 ? 5.745 5.563 -3.498 1.00 76.31 193 ASN A N 1
ATOM 1527 C CA . ASN A 1 193 ? 6.161 5.574 -2.097 1.00 76.31 193 ASN A CA 1
ATOM 1528 C C . ASN A 1 193 ? 6.523 4.182 -1.546 1.00 76.31 193 ASN A C 1
ATOM 1530 O O . ASN A 1 193 ? 7.039 4.062 -0.427 1.00 76.31 193 ASN A O 1
ATOM 1534 N N . LEU A 1 194 ? 6.356 3.100 -2.325 1.00 76.56 194 LEU A N 1
ATOM 1535 C CA . LEU A 1 194 ? 6.791 1.762 -1.914 1.00 76.56 194 LEU A CA 1
ATOM 1536 C C . LEU A 1 194 ? 8.317 1.669 -1.843 1.00 76.56 194 LEU A C 1
ATOM 1538 O O . LEU A 1 194 ? 9.019 1.339 -2.802 1.00 76.56 194 LEU A O 1
ATOM 1542 N N . HIS A 1 195 ? 8.831 1.859 -0.631 1.00 73.62 195 HIS A N 1
ATOM 1543 C CA . HIS A 1 195 ? 10.258 1.829 -0.354 1.00 73.62 195 HIS A CA 1
ATOM 1544 C C . HIS A 1 195 ? 10.920 0.533 -0.866 1.00 73.62 195 HIS A C 1
ATOM 1546 O O . HIS A 1 195 ? 10.469 -0.580 -0.571 1.00 73.62 195 HIS A O 1
ATOM 1552 N N . ALA A 1 196 ? 12.064 0.652 -1.552 1.00 67.56 196 ALA A N 1
ATOM 1553 C CA . ALA A 1 196 ? 12.739 -0.459 -2.243 1.00 67.56 196 ALA A CA 1
ATOM 1554 C C . ALA A 1 196 ? 12.986 -1.703 -1.362 1.00 67.56 196 ALA A C 1
ATOM 1556 O O . ALA A 1 196 ? 12.897 -2.845 -1.814 1.00 67.56 196 ALA A O 1
ATOM 1557 N N . LYS A 1 197 ? 13.272 -1.497 -0.069 1.00 70.88 197 LYS A N 1
ATOM 1558 C CA . LYS A 1 197 ? 13.430 -2.588 0.913 1.00 70.88 197 LYS A CA 1
ATOM 1559 C C . LYS A 1 197 ? 12.130 -3.357 1.161 1.00 70.88 197 LYS A C 1
ATOM 1561 O O . LYS A 1 197 ? 12.187 -4.568 1.348 1.00 70.88 197 LYS A O 1
ATOM 1566 N N . THR A 1 198 ? 10.996 -2.665 1.223 1.00 74.75 198 THR A N 1
ATOM 1567 C CA . THR A 1 198 ? 9.675 -3.270 1.425 1.00 74.75 198 THR A CA 1
ATOM 1568 C C . THR A 1 198 ? 9.257 -4.000 0.160 1.00 74.75 198 THR A C 1
ATOM 1570 O O . THR A 1 198 ? 8.954 -5.187 0.243 1.00 74.75 198 THR A O 1
ATOM 1573 N N . ARG A 1 199 ? 9.396 -3.352 -1.006 1.00 78.69 199 ARG A N 1
ATOM 1574 C CA . ARG A 1 199 ? 9.178 -3.972 -2.321 1.00 78.69 199 ARG A CA 1
ATOM 1575 C C . ARG A 1 199 ? 9.912 -5.302 -2.459 1.00 78.69 199 ARG A C 1
ATOM 1577 O O . ARG A 1 199 ? 9.287 -6.325 -2.708 1.00 78.69 199 ARG A O 1
ATOM 1584 N N . LYS A 1 200 ? 11.216 -5.316 -2.174 1.00 73.81 200 LYS A N 1
ATOM 1585 C CA . LYS A 1 200 ? 12.025 -6.538 -2.242 1.00 73.81 200 LYS A CA 1
ATOM 1586 C C . LYS A 1 200 ? 11.500 -7.661 -1.341 1.00 73.81 200 LYS A C 1
ATOM 1588 O O . LYS A 1 200 ? 11.529 -8.815 -1.737 1.00 73.81 200 LYS A O 1
ATOM 1593 N N . LYS A 1 201 ? 11.005 -7.357 -0.136 1.00 79.56 201 LYS A N 1
ATOM 1594 C CA . LYS A 1 201 ? 10.432 -8.391 0.746 1.00 79.56 201 LYS A CA 1
ATOM 1595 C C . LYS A 1 201 ? 9.122 -8.953 0.203 1.00 79.56 201 LYS A C 1
ATOM 1597 O O . LYS A 1 201 ? 8.865 -10.138 0.385 1.00 79.56 201 LYS A O 1
ATOM 1602 N N . ILE A 1 202 ? 8.299 -8.102 -0.410 1.00 80.81 202 ILE A N 1
ATOM 1603 C CA . ILE A 1 202 ? 7.068 -8.526 -1.080 1.00 80.81 202 ILE A CA 1
ATOM 1604 C C . ILE A 1 202 ? 7.439 -9.467 -2.231 1.00 80.81 202 ILE A C 1
ATOM 1606 O O . ILE A 1 202 ? 6.949 -10.589 -2.279 1.00 80.81 202 ILE A O 1
ATOM 1610 N N . GLU A 1 203 ? 8.389 -9.068 -3.077 1.00 78.38 203 GLU A N 1
ATOM 1611 C CA . GLU A 1 203 ? 8.913 -9.890 -4.176 1.00 78.38 203 GLU A CA 1
ATOM 1612 C C . GLU A 1 203 ? 9.500 -11.224 -3.684 1.00 78.38 203 GLU A C 1
ATOM 1614 O O . GLU A 1 203 ? 9.130 -12.277 -4.194 1.00 78.38 203 GLU A O 1
ATOM 1619 N N . ASP A 1 204 ? 10.352 -11.214 -2.652 1.00 79.88 204 ASP A N 1
ATOM 1620 C CA . ASP A 1 204 ? 10.923 -12.427 -2.045 1.00 79.88 204 ASP A CA 1
ATOM 1621 C C . ASP A 1 204 ? 9.815 -13.373 -1.544 1.00 79.88 204 ASP A C 1
ATOM 1623 O O . ASP A 1 204 ? 9.907 -14.594 -1.693 1.00 79.88 204 ASP A O 1
ATOM 1627 N N . LYS A 1 205 ? 8.743 -12.819 -0.963 1.00 82.75 205 LYS A N 1
ATOM 1628 C CA . LYS A 1 205 ? 7.610 -13.595 -0.450 1.00 82.75 205 LYS A CA 1
ATOM 1629 C C . LYS A 1 205 ? 6.799 -14.232 -1.574 1.00 82.75 205 LYS A C 1
ATOM 1631 O O . LYS A 1 205 ? 6.436 -15.403 -1.471 1.00 82.75 205 LYS A O 1
ATOM 1636 N N . LEU A 1 206 ? 6.537 -13.474 -2.631 1.00 80.81 206 LEU A N 1
ATOM 1637 C CA . LEU A 1 206 ? 5.819 -13.947 -3.808 1.00 80.81 206 LEU A CA 1
ATOM 1638 C C . LEU A 1 206 ? 6.637 -15.013 -4.558 1.00 80.81 206 LEU A C 1
ATOM 1640 O O . LEU A 1 206 ? 6.108 -16.069 -4.901 1.00 80.81 206 LEU A O 1
ATOM 1644 N N . ASN A 1 207 ? 7.953 -14.816 -4.688 1.00 76.06 207 ASN A N 1
ATOM 1645 C CA . ASN A 1 207 ? 8.888 -15.804 -5.242 1.00 76.06 207 ASN A CA 1
ATOM 1646 C C . ASN A 1 207 ? 8.965 -17.094 -4.412 1.00 76.06 207 ASN A C 1
ATOM 1648 O O . ASN A 1 207 ? 9.164 -18.171 -4.968 1.00 76.06 207 ASN A O 1
ATOM 1652 N N . ALA A 1 208 ? 8.749 -17.017 -3.096 1.00 80.81 208 ALA A N 1
ATOM 1653 C CA . ALA A 1 208 ? 8.625 -18.189 -2.228 1.00 80.81 208 ALA A CA 1
ATOM 1654 C C . ALA A 1 208 ? 7.291 -18.951 -2.403 1.00 80.81 208 ALA A C 1
ATOM 1656 O O . ALA A 1 208 ? 6.984 -19.845 -1.613 1.00 80.81 208 ALA A O 1
ATOM 1657 N N . GLY A 1 209 ? 6.488 -18.605 -3.416 1.00 77.81 209 GLY A N 1
ATOM 1658 C CA . GLY A 1 209 ? 5.242 -19.287 -3.757 1.00 77.81 209 GLY A CA 1
ATOM 1659 C C . GLY A 1 209 ? 4.044 -18.846 -2.923 1.00 77.81 209 GLY A C 1
ATOM 1660 O O . GLY A 1 209 ? 3.047 -19.567 -2.866 1.00 77.81 209 GLY A O 1
ATOM 1661 N N . TRP A 1 210 ? 4.121 -17.686 -2.260 1.00 85.88 210 TRP A N 1
ATOM 1662 C CA . TRP A 1 210 ? 2.958 -17.127 -1.580 1.00 85.88 210 TRP A CA 1
ATOM 1663 C C . TRP A 1 210 ? 1.849 -16.837 -2.594 1.00 85.88 210 TRP A C 1
ATOM 1665 O O . TRP A 1 210 ? 2.090 -16.268 -3.658 1.00 85.88 210 TRP A O 1
ATOM 1675 N N . LYS A 1 211 ? 0.625 -17.226 -2.242 1.00 81.69 211 LYS A N 1
ATOM 1676 C CA . LYS A 1 211 ? -0.587 -16.938 -3.005 1.00 81.69 211 LYS A CA 1
ATOM 1677 C C . LYS A 1 211 ? -1.578 -16.242 -2.090 1.00 81.69 211 LYS A C 1
ATOM 1679 O O . LYS A 1 211 ? -1.679 -16.602 -0.914 1.00 81.69 211 LYS A O 1
ATOM 1684 N N . PHE A 1 212 ? -2.301 -15.275 -2.643 1.00 81.38 212 PHE A N 1
ATOM 1685 C CA . PHE A 1 212 ? -3.421 -14.665 -1.950 1.00 81.38 212 PHE A CA 1
ATOM 1686 C C . PHE A 1 212 ? -4.479 -15.729 -1.653 1.00 81.38 212 PHE A C 1
ATOM 1688 O O . PHE A 1 212 ? -4.766 -16.586 -2.489 1.00 81.38 212 PHE A O 1
ATOM 1695 N N . ASP A 1 213 ? -5.012 -15.686 -0.437 1.00 82.19 213 ASP A N 1
ATOM 1696 C CA . ASP A 1 213 ? -5.995 -16.631 0.079 1.00 82.19 213 ASP A CA 1
ATOM 1697 C C . ASP A 1 213 ? -7.291 -15.851 0.357 1.00 82.19 213 ASP A C 1
ATOM 1699 O O . ASP A 1 213 ? -7.397 -15.202 1.408 1.00 82.19 213 ASP A O 1
ATOM 1703 N N . PRO A 1 214 ? -8.251 -15.864 -0.590 1.00 76.56 214 PRO A N 1
ATOM 1704 C CA . PRO A 1 214 ? -9.493 -15.109 -0.468 1.00 76.56 214 PRO A CA 1
ATOM 1705 C C . PRO A 1 214 ? -10.327 -15.525 0.743 1.00 76.56 214 PRO A C 1
ATOM 1707 O O . PRO A 1 214 ? -10.985 -14.683 1.344 1.00 76.56 214 PRO A O 1
ATOM 1710 N N . GLU A 1 215 ? -10.279 -16.798 1.148 1.00 75.94 215 GLU A N 1
ATOM 1711 C CA . GLU A 1 215 ? -11.040 -17.295 2.296 1.00 75.94 215 GLU A CA 1
ATOM 1712 C C . GLU A 1 215 ? -10.465 -16.763 3.609 1.00 75.94 215 GLU A C 1
ATOM 1714 O O . GLU A 1 215 ? -11.204 -16.274 4.465 1.00 75.94 215 GLU A O 1
ATOM 1719 N N . LYS A 1 216 ? -9.134 -16.781 3.768 1.00 74.00 216 LYS A N 1
ATOM 1720 C CA . LYS A 1 216 ? -8.489 -16.157 4.935 1.00 74.00 216 LYS A CA 1
ATOM 1721 C C . LYS A 1 216 ? -8.685 -14.648 4.957 1.00 74.00 216 LYS A C 1
ATOM 1723 O O . LYS A 1 216 ? -8.827 -14.083 6.046 1.00 74.00 216 LYS A O 1
ATOM 1728 N N . TRP A 1 217 ? -8.685 -14.005 3.791 1.00 75.94 217 TRP A N 1
ATOM 1729 C CA . TRP A 1 217 ? -8.982 -12.582 3.667 1.00 75.94 217 TRP A CA 1
ATOM 1730 C C . TRP A 1 217 ? -10.414 -12.281 4.108 1.00 75.94 217 TRP A C 1
ATOM 1732 O O . TRP A 1 217 ? -10.603 -11.497 5.036 1.00 75.94 217 TRP A O 1
ATOM 1742 N N . ALA A 1 218 ? -11.402 -12.985 3.551 1.00 69.94 218 ALA A N 1
ATOM 1743 C CA . ALA A 1 218 ? -12.812 -12.854 3.906 1.00 69.94 218 ALA A CA 1
ATOM 1744 C C . ALA A 1 218 ? -13.063 -13.164 5.388 1.00 69.94 218 ALA A C 1
ATOM 1746 O O . ALA A 1 218 ? -13.778 -12.427 6.053 1.00 69.94 218 ALA A O 1
ATOM 1747 N N . ALA A 1 219 ? -12.413 -14.180 5.963 1.00 69.50 219 ALA A N 1
ATOM 1748 C CA . ALA A 1 219 ? -12.488 -14.460 7.397 1.00 69.50 219 ALA A CA 1
ATOM 1749 C C . ALA A 1 219 ? -11.814 -13.370 8.252 1.00 69.50 219 ALA A C 1
ATOM 1751 O O . ALA A 1 219 ? -12.213 -13.120 9.390 1.00 69.50 219 ALA A O 1
ATOM 1752 N N . SER A 1 220 ? -10.769 -12.708 7.748 1.00 65.56 220 SER A N 1
ATOM 1753 C CA . SER A 1 220 ? -10.174 -11.540 8.408 1.00 65.56 220 SER A CA 1
ATOM 1754 C C . SER A 1 220 ? -11.092 -10.323 8.338 1.00 65.56 220 SER A C 1
ATOM 1756 O O . SER A 1 220 ? -11.228 -9.621 9.336 1.00 65.56 220 SER A O 1
ATOM 1758 N N . LEU A 1 221 ? -11.725 -10.094 7.188 1.00 65.25 221 LEU A N 1
ATOM 1759 C CA . LEU A 1 221 ? -12.690 -9.025 6.972 1.00 65.25 221 LEU A CA 1
ATOM 1760 C C . LEU A 1 221 ? -13.928 -9.235 7.842 1.00 65.25 221 LEU A C 1
ATOM 1762 O O . LEU A 1 221 ? -14.266 -8.358 8.622 1.00 65.25 221 LEU A O 1
ATOM 1766 N N . ALA A 1 222 ? -14.516 -10.431 7.811 1.00 63.81 222 ALA A N 1
ATOM 1767 C CA . ALA A 1 222 ? -15.672 -10.805 8.611 1.00 63.81 222 ALA A CA 1
ATOM 1768 C C . ALA A 1 222 ? -15.398 -10.680 10.112 1.00 63.81 222 ALA A C 1
ATOM 1770 O O . ALA A 1 222 ? -16.254 -10.196 10.835 1.00 63.81 222 ALA A O 1
ATOM 1771 N N . ARG A 1 223 ? -14.202 -11.040 10.601 1.00 57.47 223 ARG A N 1
ATOM 1772 C CA . ARG A 1 223 ? -13.845 -10.816 12.016 1.00 57.47 223 ARG A CA 1
ATOM 1773 C C . ARG A 1 223 ? -13.862 -9.339 12.404 1.00 57.47 223 ARG A C 1
ATOM 1775 O O . ARG A 1 223 ? -14.315 -9.029 13.494 1.00 57.47 223 ARG A O 1
ATOM 1782 N N . HIS A 1 224 ? -13.407 -8.460 11.514 1.00 50.81 224 HIS A N 1
ATOM 1783 C CA . HIS A 1 224 ? -13.335 -7.022 11.769 1.00 50.81 224 HIS A CA 1
ATOM 1784 C C . HIS A 1 224 ? -14.601 -6.246 11.354 1.00 50.81 224 HIS A C 1
ATOM 1786 O O . HIS A 1 224 ? -14.783 -5.128 11.816 1.00 50.81 224 HIS A O 1
ATOM 1792 N N . GLN A 1 225 ? -15.488 -6.817 10.532 1.00 54.62 225 GLN A N 1
ATOM 1793 C CA . GLN A 1 225 ? -16.787 -6.245 10.132 1.00 54.62 225 GLN A CA 1
ATOM 1794 C C . GLN A 1 225 ? -17.986 -6.859 10.872 1.00 54.62 225 GLN A C 1
ATOM 1796 O O . GLN A 1 225 ? -19.093 -6.338 10.766 1.00 54.62 225 GLN A O 1
ATOM 1801 N N . ARG A 1 226 ? -17.805 -7.957 11.622 1.00 54.19 226 ARG A N 1
ATOM 1802 C CA . ARG A 1 226 ? -18.889 -8.617 12.377 1.00 54.19 226 ARG A CA 1
ATOM 1803 C C . ARG A 1 226 ? -19.603 -7.651 13.314 1.00 54.19 226 ARG A C 1
ATOM 1805 O O . ARG A 1 226 ? -20.815 -7.749 13.487 1.00 54.19 226 ARG A O 1
ATOM 1812 N N . TRP A 1 227 ? -18.845 -6.731 13.898 1.00 65.31 227 TRP A N 1
ATOM 1813 C CA . TRP A 1 227 ? -19.364 -5.695 14.767 1.00 65.31 227 TRP A CA 1
ATOM 1814 C C . TRP A 1 227 ? -19.109 -4.335 14.135 1.00 65.31 227 TRP A C 1
ATOM 1816 O O . TRP A 1 227 ? -17.972 -3.902 13.963 1.00 65.31 227 TRP A O 1
ATOM 1826 N N . ASP A 1 228 ? -20.208 -3.683 13.786 1.00 71.75 228 ASP A N 1
ATOM 1827 C CA . ASP A 1 228 ? -20.233 -2.309 13.314 1.00 71.75 228 ASP A CA 1
ATOM 1828 C C . ASP A 1 228 ? -19.927 -1.377 14.498 1.00 71.75 228 ASP A C 1
ATOM 1830 O O . ASP A 1 228 ? -20.739 -1.235 15.420 1.00 71.75 228 ASP A O 1
ATOM 1834 N N . MET A 1 229 ? -18.730 -0.785 14.496 1.00 76.31 229 MET A N 1
ATOM 1835 C CA . MET A 1 229 ? -18.279 0.115 15.559 1.00 76.31 229 MET A CA 1
ATOM 1836 C C . MET A 1 229 ? -19.101 1.404 15.599 1.00 76.31 229 MET A C 1
ATOM 1838 O O . MET A 1 229 ? -19.270 1.949 16.686 1.00 76.31 229 MET A O 1
ATOM 1842 N N . SER A 1 230 ? -19.724 1.823 14.491 1.00 75.62 230 SER A N 1
ATOM 1843 C CA . SER A 1 230 ? -20.687 2.929 14.484 1.00 75.62 230 SER A CA 1
ATOM 1844 C C . SER A 1 230 ? -21.903 2.624 15.354 1.00 75.62 230 SER A C 1
ATOM 1846 O O . SER A 1 230 ? -22.392 3.490 16.075 1.00 75.62 230 SER A O 1
ATOM 1848 N N . LYS A 1 231 ? -22.379 1.372 15.371 1.00 80.25 231 LYS A N 1
ATOM 1849 C CA . LYS A 1 231 ? -23.488 0.979 16.260 1.00 80.25 231 LYS A CA 1
ATOM 1850 C C . LYS A 1 231 ? -23.096 1.000 17.729 1.00 80.25 231 LYS A C 1
ATOM 1852 O O . LYS A 1 231 ? -23.961 1.242 18.563 1.00 80.25 231 LYS A O 1
ATOM 1857 N N . VAL A 1 232 ? -21.835 0.711 18.040 1.00 81.06 232 VAL A N 1
ATOM 1858 C CA . VAL A 1 232 ? -21.298 0.806 19.403 1.00 81.06 232 VAL A CA 1
ATOM 1859 C C . VAL A 1 232 ? -21.146 2.276 19.790 1.00 81.06 232 VAL A C 1
ATOM 1861 O O . VAL A 1 232 ? -21.622 2.673 20.844 1.00 81.06 232 VAL A O 1
ATOM 1864 N N . PHE A 1 233 ? -20.568 3.089 18.907 1.00 83.06 233 PHE A N 1
ATOM 1865 C CA . PHE A 1 233 ? -20.397 4.533 19.067 1.00 83.06 233 PHE A CA 1
ATOM 1866 C C . PHE A 1 233 ? -21.730 5.237 19.361 1.00 83.06 233 PHE A C 1
ATOM 1868 O O . PHE A 1 233 ? -21.870 5.889 20.391 1.00 83.06 233 PHE A O 1
ATOM 1875 N N . LYS A 1 234 ? -22.756 4.986 18.536 1.00 83.19 234 LYS A N 1
ATOM 1876 C CA . LYS A 1 234 ? -24.106 5.562 18.678 1.00 83.19 234 LYS A CA 1
ATOM 1877 C C . LYS A 1 234 ? -24.827 5.206 19.979 1.00 83.19 234 LYS A C 1
ATOM 1879 O O . LYS A 1 234 ? -25.820 5.838 20.306 1.00 83.19 234 LYS A O 1
ATOM 1884 N N . GLN A 1 235 ? -24.399 4.162 20.691 1.00 83.12 235 GLN A N 1
ATOM 1885 C CA . GLN A 1 235 ? -24.985 3.831 21.997 1.00 83.12 235 GLN A CA 1
ATOM 1886 C C . GLN A 1 235 ? -24.481 4.766 23.099 1.00 83.12 235 GLN A C 1
ATOM 1888 O O . GLN A 1 235 ? -25.137 4.893 24.128 1.00 83.12 235 GLN A O 1
ATOM 1893 N N . PHE A 1 236 ? -23.317 5.382 22.901 1.00 82.56 236 PHE A N 1
ATOM 1894 C CA . PHE A 1 236 ? -22.674 6.246 23.885 1.00 82.56 236 PHE A CA 1
ATOM 1895 C C . PHE A 1 236 ? -22.847 7.737 23.587 1.00 82.56 236 PHE A C 1
ATOM 1897 O O . PHE A 1 236 ? -22.822 8.524 24.530 1.00 82.56 236 PHE A O 1
ATOM 1904 N N . ASP A 1 237 ? -23.069 8.087 22.321 1.00 84.25 237 ASP A N 1
ATOM 1905 C CA . ASP A 1 237 ? -23.505 9.410 21.859 1.00 84.25 237 ASP A CA 1
ATOM 1906 C C . ASP A 1 237 ? -24.930 9.677 22.376 1.00 84.25 237 ASP A C 1
ATOM 1908 O O . ASP A 1 237 ? -25.921 9.155 21.849 1.00 84.25 237 ASP A O 1
ATOM 1912 N N . SER A 1 238 ? -25.013 10.378 23.509 1.00 81.62 238 SER A N 1
ATOM 1913 C CA . SER A 1 238 ? -26.237 10.499 24.305 1.00 81.62 238 SER A CA 1
ATOM 1914 C C . SER A 1 238 ? -27.104 11.669 23.874 1.00 81.62 238 SER A C 1
ATOM 1916 O O . SER A 1 238 ? -28.324 11.608 24.038 1.00 81.62 238 SER A O 1
ATOM 1918 N N . ASP A 1 239 ? -26.485 12.741 23.389 1.00 80.19 239 ASP A N 1
ATOM 1919 C CA . ASP A 1 239 ? -27.188 13.895 22.838 1.00 80.19 239 ASP A CA 1
ATOM 1920 C C . ASP A 1 239 ? -27.420 13.782 21.323 1.00 80.19 239 ASP A C 1
ATOM 1922 O O . ASP A 1 239 ? -28.186 14.576 20.769 1.00 80.19 239 ASP A O 1
ATOM 1926 N N . HIS A 1 240 ? -26.895 12.722 20.698 1.00 83.44 240 HIS A N 1
ATOM 1927 C CA . HIS A 1 240 ? -27.066 12.396 19.286 1.00 83.44 240 HIS A CA 1
ATOM 1928 C C . HIS A 1 240 ? -26.512 13.483 18.366 1.00 83.44 240 HIS A C 1
ATOM 1930 O O . HIS A 1 240 ? -27.040 13.698 17.267 1.00 83.44 240 HIS A O 1
ATOM 1936 N N . ASP A 1 241 ? -25.466 14.175 18.814 1.00 81.00 241 ASP A N 1
ATOM 1937 C CA . ASP A 1 241 ? -24.793 15.201 18.028 1.00 81.00 241 ASP A CA 1
ATOM 1938 C C . ASP A 1 241 ? -23.850 14.598 16.965 1.00 81.00 241 ASP A C 1
ATOM 1940 O O . ASP A 1 241 ? -23.436 15.295 16.033 1.00 81.00 241 ASP A O 1
ATOM 1944 N N . GLY A 1 242 ? -23.612 13.280 17.024 1.00 80.44 242 GLY A N 1
ATOM 1945 C CA . GLY A 1 242 ? -22.750 12.539 16.105 1.00 80.44 242 GLY A CA 1
ATOM 1946 C C . GLY A 1 242 ? -21.282 12.504 16.530 1.00 80.44 242 GLY A C 1
ATOM 1947 O O . GLY A 1 242 ? -20.446 11.969 15.789 1.00 80.44 242 GLY A O 1
ATOM 1948 N N . PHE A 1 243 ? -20.976 13.032 17.708 1.00 87.06 243 PHE A N 1
ATOM 1949 C CA . PHE A 1 243 ? -19.663 13.098 18.312 1.00 87.06 243 PHE A CA 1
ATOM 1950 C C . PHE A 1 243 ? -19.692 12.448 19.702 1.00 87.06 243 PHE A C 1
ATOM 1952 O O . PHE A 1 243 ? -20.735 12.086 20.233 1.00 87.06 243 PHE A O 1
ATOM 1959 N N . LEU A 1 244 ? -18.515 12.200 20.273 1.00 86.38 244 LEU A N 1
ATOM 1960 C CA . LEU A 1 244 ? -18.391 11.862 21.687 1.00 86.38 244 LEU A CA 1
ATOM 1961 C C . LEU A 1 244 ? -17.597 12.958 22.370 1.00 86.38 244 LEU A C 1
ATOM 1963 O O . LEU A 1 244 ? -16.405 13.127 22.091 1.00 86.38 244 LEU A O 1
ATOM 1967 N N . ASP A 1 245 ? -18.226 13.653 23.312 1.00 86.19 245 ASP A N 1
ATOM 1968 C CA . ASP A 1 245 ? -17.478 14.516 24.217 1.00 86.19 245 ASP A CA 1
ATOM 1969 C C . ASP A 1 245 ? -16.557 13.664 25.120 1.00 86.19 245 ASP A C 1
ATOM 1971 O O . ASP A 1 245 ? -16.687 12.437 25.243 1.00 86.19 245 ASP A O 1
ATOM 1975 N N . MET A 1 246 ? -15.597 14.295 25.800 1.00 82.31 246 MET A N 1
ATOM 1976 C CA . MET A 1 246 ? -14.678 13.556 26.675 1.00 82.31 246 MET A CA 1
ATOM 1977 C C . MET A 1 246 ? -15.394 12.734 27.756 1.00 82.31 246 MET A C 1
ATOM 1979 O O . MET A 1 246 ? -14.914 11.667 28.151 1.00 82.31 246 MET A O 1
ATOM 1983 N N . ARG A 1 247 ? -16.543 13.190 28.260 1.00 80.88 247 ARG A N 1
ATOM 1984 C CA . ARG A 1 247 ? -17.289 12.448 29.279 1.00 80.88 247 ARG A CA 1
ATOM 1985 C C . ARG A 1 247 ? -17.907 11.208 28.658 1.00 80.88 247 ARG A C 1
ATOM 1987 O O . ARG A 1 247 ? -17.716 10.126 29.216 1.00 80.88 247 ARG A O 1
ATOM 1994 N N . GLU A 1 248 ? -18.613 11.342 27.545 1.00 85.12 248 GLU A N 1
ATOM 1995 C CA . GLU A 1 248 ? -19.232 10.237 26.813 1.00 85.12 248 GLU A CA 1
ATOM 1996 C C . GLU A 1 248 ? -18.191 9.207 26.391 1.00 85.12 248 GLU A C 1
ATOM 1998 O O . GLU A 1 248 ? -18.338 8.024 26.711 1.00 85.12 248 GLU A O 1
ATOM 2003 N N . PHE A 1 249 ? -17.072 9.657 25.822 1.00 84.94 249 PHE A N 1
ATOM 2004 C CA . PHE A 1 249 ? -15.946 8.808 25.447 1.00 84.94 249 PHE A CA 1
ATOM 2005 C C . PHE A 1 249 ? -15.389 8.023 26.648 1.00 84.94 249 PHE A C 1
ATOM 2007 O O . PHE A 1 249 ? -15.292 6.791 26.628 1.00 84.94 249 PHE A O 1
ATOM 2014 N N . MET A 1 250 ? -15.077 8.698 27.759 1.00 81.25 250 MET A N 1
ATOM 2015 C CA . MET A 1 250 ? -14.509 8.032 28.939 1.00 81.25 250 MET A CA 1
ATOM 2016 C C . MET A 1 250 ? -15.489 7.059 29.600 1.00 81.25 250 MET A C 1
ATOM 2018 O O . MET A 1 250 ? -15.096 6.016 30.142 1.00 81.25 250 MET A O 1
ATOM 2022 N N . ARG A 1 251 ? -16.783 7.377 29.560 1.00 77.81 251 ARG A N 1
ATOM 2023 C CA . ARG A 1 251 ? -17.841 6.496 30.058 1.00 77.81 251 ARG A CA 1
ATOM 2024 C C . ARG A 1 251 ? -18.030 5.290 29.157 1.00 77.81 251 ARG A C 1
ATOM 2026 O O . ARG A 1 251 ? -18.180 4.196 29.698 1.00 77.81 251 ARG A O 1
ATOM 2033 N N . ALA A 1 252 ? -17.962 5.465 27.839 1.00 82.62 252 ALA A N 1
ATOM 2034 C CA . ALA A 1 252 ? -18.011 4.383 26.866 1.00 82.62 252 ALA A CA 1
ATOM 2035 C C . ALA A 1 252 ? -16.911 3.355 27.150 1.00 82.62 252 ALA A C 1
ATOM 2037 O O . ALA A 1 252 ? -17.190 2.182 27.401 1.00 82.62 252 ALA A O 1
ATOM 2038 N N . PHE A 1 253 ? -15.657 3.804 27.257 1.00 78.38 253 PHE A N 1
ATOM 2039 C CA . PHE A 1 253 ? -14.521 2.922 27.547 1.00 78.38 253 PHE A CA 1
ATOM 2040 C C . PHE A 1 253 ? -14.640 2.221 28.905 1.00 78.38 253 PHE A C 1
ATOM 2042 O O . PHE A 1 253 ? -14.270 1.050 29.048 1.00 78.38 253 PHE A O 1
ATOM 2049 N N . ARG A 1 254 ? -15.206 2.901 29.910 1.00 77.06 254 ARG A N 1
ATOM 2050 C CA . ARG A 1 254 ? -15.477 2.299 31.220 1.00 77.06 254 ARG A CA 1
ATOM 2051 C C . ARG A 1 254 ? -16.598 1.257 31.161 1.00 77.06 254 ARG A C 1
ATOM 2053 O O . ARG A 1 254 ? -16.453 0.202 31.778 1.00 77.06 254 ARG A O 1
ATOM 2060 N N . ALA A 1 255 ? -17.681 1.532 30.435 1.00 73.94 255 ALA A N 1
ATOM 2061 C CA . ALA A 1 255 ? -18.804 0.613 30.234 1.00 73.94 255 ALA A CA 1
ATOM 2062 C C . ALA A 1 255 ? -18.374 -0.650 29.472 1.00 73.94 255 ALA A C 1
ATOM 2064 O O . ALA A 1 255 ? -18.794 -1.755 29.814 1.00 73.94 255 ALA A O 1
ATOM 2065 N N . LEU A 1 256 ? -17.448 -0.492 28.525 1.00 75.50 256 LEU A N 1
ATOM 2066 C CA . LEU A 1 256 ? -16.785 -1.574 27.799 1.00 75.50 256 LEU A CA 1
ATOM 2067 C C . LEU A 1 256 ? -15.698 -2.280 28.632 1.00 75.50 256 LEU A C 1
ATOM 2069 O O . LEU A 1 256 ? -14.967 -3.116 28.117 1.00 75.50 256 LEU A O 1
ATOM 2073 N N . GLY A 1 257 ? -15.527 -1.957 29.918 1.00 69.06 257 GLY A N 1
ATOM 2074 C CA . GLY A 1 257 ? -14.576 -2.650 30.794 1.00 69.06 257 GLY A CA 1
ATOM 2075 C C . GLY A 1 257 ? -13.107 -2.524 30.365 1.00 69.06 257 GLY A C 1
ATOM 2076 O O . GLY A 1 257 ? -12.256 -3.281 30.844 1.00 69.06 257 GLY A O 1
ATOM 2077 N N . LEU A 1 258 ? -12.784 -1.562 29.496 1.00 67.44 258 LEU A N 1
ATOM 2078 C CA . LEU A 1 258 ? -11.443 -1.305 28.980 1.00 67.44 258 LEU A CA 1
ATOM 2079 C C . LEU A 1 258 ? -10.624 -0.565 30.050 1.00 67.44 258 LEU A C 1
ATOM 2081 O O . LEU A 1 258 ? -10.337 0.622 29.953 1.00 67.44 258 LEU A O 1
ATOM 2085 N N . LYS A 1 259 ? -10.270 -1.266 31.134 1.00 54.47 259 LYS A N 1
ATOM 2086 C CA . LYS A 1 259 ? -9.436 -0.713 32.213 1.00 54.47 259 LYS A CA 1
ATOM 2087 C C . LYS A 1 259 ? -8.014 -0.408 31.725 1.00 54.47 259 LYS A C 1
ATOM 2089 O O . LYS A 1 259 ? -7.431 -1.169 30.946 1.00 54.47 259 LYS A O 1
ATOM 2094 N N . LYS A 1 260 ? -7.409 0.651 32.282 1.00 49.47 260 LYS A N 1
ATOM 2095 C CA . LYS A 1 260 ? -5.969 0.933 32.162 1.00 49.47 260 LYS A CA 1
ATOM 2096 C C . LYS A 1 260 ? -5.166 -0.253 32.725 1.00 49.47 260 LYS A C 1
ATOM 2098 O O . LYS A 1 260 ? -5.540 -0.853 33.731 1.00 49.47 260 LYS A O 1
ATOM 2103 N N . ARG A 1 261 ? -4.027 -0.572 32.097 1.00 42.97 261 ARG A N 1
ATOM 2104 C CA . ARG A 1 261 ? -3.100 -1.655 32.504 1.00 42.97 261 ARG A CA 1
ATOM 2105 C C . ARG A 1 261 ? -2.429 -1.413 33.870 1.00 42.97 261 ARG A C 1
ATOM 2107 O O . ARG A 1 261 ? -1.763 -2.304 34.378 1.00 42.97 261 ARG A O 1
ATOM 2114 N N . SER A 1 262 ? -2.596 -0.231 34.460 1.00 37.69 262 SER A N 1
ATOM 2115 C CA . SER A 1 262 ? -2.049 0.146 35.763 1.00 37.69 262 SER A CA 1
ATOM 2116 C C . SER A 1 262 ? -3.123 0.890 36.553 1.00 37.69 262 SER A C 1
ATOM 2118 O O . SER A 1 262 ? -3.710 1.840 36.037 1.00 37.69 262 SER A O 1
ATOM 2120 N N . GLY A 1 263 ? -3.411 0.436 37.773 1.00 36.94 263 GLY A N 1
ATOM 2121 C CA . GLY A 1 263 ? -4.436 0.979 38.671 1.00 36.94 263 GLY A CA 1
ATOM 2122 C C . GLY A 1 263 ? -4.091 2.350 39.267 1.00 36.94 263 GLY A C 1
ATOM 2123 O O . GLY A 1 263 ? -4.094 2.497 40.484 1.00 36.94 263 GLY A O 1
ATOM 2124 N N . GLY A 1 264 ? -3.779 3.339 38.426 1.00 37.34 264 GLY A N 1
ATOM 2125 C CA . GLY A 1 264 ? -3.537 4.734 38.809 1.00 37.34 264 GLY A CA 1
ATOM 2126 C C . GLY A 1 264 ? -4.698 5.661 38.422 1.00 37.34 264 GLY A C 1
ATOM 2127 O O . GLY A 1 264 ? -5.356 5.438 37.408 1.00 37.34 264 GLY A O 1
ATOM 2128 N N . LYS A 1 265 ? -4.942 6.687 39.253 1.00 41.28 265 LYS A N 1
ATOM 2129 C CA . LYS A 1 265 ? -5.971 7.742 39.107 1.00 41.28 265 LYS A CA 1
ATOM 2130 C C . LYS A 1 265 ? -5.925 8.448 37.735 1.00 41.28 265 LYS A C 1
ATOM 2132 O O . LYS A 1 265 ? -4.838 8.654 37.215 1.00 41.28 265 LYS A O 1
ATOM 2137 N N . LEU A 1 266 ? -7.120 8.833 37.258 1.00 46.94 266 LEU A N 1
ATOM 2138 C CA . LEU A 1 266 ? -7.615 9.847 36.284 1.00 46.94 266 LEU A CA 1
ATOM 2139 C C . LEU A 1 266 ? -6.681 10.714 35.390 1.00 46.94 266 LEU A C 1
ATOM 2141 O O . LEU A 1 266 ? -7.192 11.450 34.557 1.00 46.94 266 LEU A O 1
ATOM 2145 N N . GLU A 1 267 ? -5.356 10.649 35.476 1.00 47.28 267 GLU A N 1
ATOM 2146 C CA . GLU A 1 267 ? -4.425 11.450 34.655 1.00 47.28 267 GLU A CA 1
ATOM 2147 C C . GLU A 1 267 ? -4.230 10.879 33.233 1.00 47.28 267 GLU A C 1
ATOM 2149 O O . GLU A 1 267 ? -3.719 11.552 32.353 1.00 47.28 267 GLU A O 1
ATOM 2154 N N . GLY A 1 268 ? -4.676 9.641 32.978 1.00 50.09 268 GLY A N 1
ATOM 2155 C CA . GLY A 1 268 ? -4.585 8.997 31.656 1.00 50.09 268 GLY A CA 1
ATOM 2156 C C . GLY A 1 268 ? -5.759 9.216 30.715 1.00 50.09 268 GLY A C 1
ATOM 2157 O O . GLY A 1 268 ? -5.714 8.737 29.586 1.00 50.09 268 GLY A O 1
ATOM 2158 N N . ASP A 1 269 ? -6.815 9.847 31.210 1.00 61.56 269 ASP A N 1
ATOM 2159 C CA . ASP A 1 269 ? -8.098 9.929 30.519 1.00 61.56 269 ASP A CA 1
ATOM 2160 C C . ASP A 1 269 ? -8.028 11.004 29.422 1.00 61.56 269 ASP A C 1
ATOM 2162 O O . ASP A 1 269 ? -8.510 10.790 28.314 1.00 61.56 269 ASP A O 1
ATOM 2166 N N . ALA A 1 270 ? -7.312 12.102 29.690 1.00 68.31 270 ALA A N 1
ATOM 2167 C CA . ALA A 1 270 ? -7.036 13.154 28.713 1.00 68.31 270 ALA A CA 1
ATOM 2168 C C . ALA A 1 270 ? -6.059 12.697 27.617 1.00 68.31 270 ALA A C 1
ATOM 2170 O O . ALA A 1 270 ? -6.288 12.971 26.450 1.00 68.31 270 ALA A O 1
ATOM 2171 N N . GLU A 1 271 ? -4.997 11.956 27.957 1.00 67.31 271 GLU A N 1
ATOM 2172 C CA . GLU A 1 271 ? -4.066 11.413 26.950 1.00 67.31 271 GLU A CA 1
ATOM 2173 C C . GLU A 1 271 ? -4.761 10.431 26.004 1.00 67.31 271 GLU A C 1
ATOM 2175 O O . GLU A 1 271 ? -4.501 10.428 24.804 1.00 67.31 271 GLU A O 1
ATOM 2180 N N . MET A 1 272 ? -5.647 9.588 26.549 1.00 73.38 272 MET A N 1
ATOM 2181 C CA . MET A 1 272 ? -6.445 8.680 25.738 1.00 73.38 272 MET A CA 1
ATOM 2182 C C . MET A 1 272 ? -7.404 9.465 24.848 1.00 73.38 272 MET A C 1
ATOM 2184 O O . MET A 1 272 ? -7.415 9.220 23.650 1.00 73.38 272 MET A O 1
ATOM 2188 N N . PHE A 1 273 ? -8.152 10.418 25.399 1.00 78.56 273 PHE A N 1
ATOM 2189 C CA . PHE A 1 273 ? -9.058 11.256 24.620 1.00 78.56 273 PHE A CA 1
ATOM 2190 C C . PHE A 1 273 ? -8.334 11.999 23.487 1.00 78.56 273 PHE A C 1
ATOM 2192 O O . PHE A 1 273 ? -8.701 11.838 22.332 1.00 78.56 273 PHE A O 1
ATOM 2199 N N . ASN A 1 274 ? -7.223 12.675 23.786 1.00 76.50 274 ASN A N 1
ATOM 2200 C CA . ASN A 1 274 ? -6.411 13.404 22.803 1.00 76.50 274 ASN A CA 1
ATOM 2201 C C . ASN A 1 274 ? -5.770 12.496 21.738 1.00 76.50 274 ASN A C 1
ATOM 2203 O O . ASN A 1 274 ? -5.309 12.977 20.712 1.00 76.50 274 ASN A O 1
ATOM 2207 N N . SER A 1 275 ? -5.664 11.185 21.990 1.00 70.44 275 SER A N 1
ATOM 2208 C CA . SER A 1 275 ? -5.212 10.233 20.964 1.00 70.44 275 SER A CA 1
ATOM 2209 C C . SER A 1 275 ? -6.302 9.888 19.948 1.00 70.44 275 SER A C 1
ATOM 2211 O O . SER A 1 275 ? -5.988 9.324 18.906 1.00 70.44 275 SER A O 1
ATOM 2213 N N . PHE A 1 276 ? -7.559 10.201 20.266 1.00 75.81 276 PHE A N 1
ATOM 2214 C CA . PHE A 1 276 ? -8.708 10.057 19.382 1.00 75.81 276 PHE A CA 1
ATOM 2215 C C . PHE A 1 276 ? -9.148 11.410 18.805 1.00 75.81 276 PHE A C 1
ATOM 2217 O O . PHE A 1 276 ? -9.409 11.463 17.615 1.00 75.81 276 PHE A O 1
ATOM 2224 N N . ASP A 1 277 ? -9.172 12.481 19.603 1.00 79.44 277 ASP A N 1
ATOM 2225 C CA . ASP A 1 277 ? -9.425 13.866 19.168 1.00 79.44 277 ASP A CA 1
ATOM 2226 C C . ASP A 1 277 ? -8.189 14.414 18.431 1.00 79.44 277 ASP A C 1
ATOM 2228 O O . ASP A 1 277 ? -7.268 14.982 19.024 1.00 79.44 277 ASP A O 1
ATOM 2232 N N . THR A 1 278 ? -8.117 14.145 17.127 1.00 72.38 278 THR A N 1
ATOM 2233 C CA . THR A 1 278 ? -6.934 14.452 16.308 1.00 72.38 278 THR A CA 1
ATOM 2234 C C . THR A 1 278 ? -6.928 15.884 15.804 1.00 72.38 278 THR A C 1
ATOM 2236 O O . THR A 1 278 ? -5.855 16.451 15.573 1.00 72.38 278 THR A O 1
ATOM 2239 N N . ASN A 1 279 ? -8.112 16.466 15.618 1.00 71.88 279 ASN A N 1
ATOM 2240 C CA . ASN A 1 279 ? -8.266 17.840 15.162 1.00 71.88 279 ASN A CA 1
ATOM 2241 C C . ASN A 1 279 ? -8.244 18.854 16.331 1.00 71.88 279 ASN A C 1
ATOM 2243 O O . ASN A 1 279 ? -8.059 20.049 16.086 1.00 71.88 279 ASN A O 1
ATOM 2247 N N . GLY A 1 280 ? -8.345 18.381 17.580 1.00 80.88 280 GLY A N 1
ATOM 2248 C CA . GLY A 1 280 ? -8.297 19.183 18.798 1.00 80.88 280 GLY A CA 1
ATOM 2249 C C . GLY A 1 280 ? -9.563 20.002 19.040 1.00 80.88 280 GLY A C 1
ATOM 2250 O O . GLY A 1 280 ? -9.481 21.045 19.699 1.00 80.88 280 GLY A O 1
ATOM 2251 N N . ASP A 1 281 ? -10.702 19.600 18.474 1.00 78.62 281 ASP A N 1
ATOM 2252 C CA . ASP A 1 281 ? -11.973 20.313 18.622 1.00 78.62 281 ASP A CA 1
ATOM 2253 C C . ASP A 1 281 ? -12.673 20.023 19.962 1.00 78.62 281 ASP A C 1
ATOM 2255 O O . ASP A 1 281 ? -13.633 20.713 20.322 1.00 78.62 281 ASP A O 1
ATOM 2259 N N . GLY A 1 282 ? -12.127 19.095 20.757 1.00 81.94 282 GLY A N 1
ATOM 2260 C CA . GLY A 1 282 ? -12.663 18.698 22.052 1.00 81.94 282 GLY A CA 1
ATOM 2261 C C . GLY A 1 282 ? -13.727 17.607 21.962 1.00 81.94 282 GLY A C 1
ATOM 2262 O O . GLY A 1 282 ? -14.348 17.294 22.986 1.00 81.94 282 GLY A O 1
ATOM 2263 N N . PHE A 1 283 ? -13.914 17.019 20.781 1.00 85.88 283 PHE A N 1
ATOM 2264 C CA . PHE A 1 283 ? -14.851 15.950 20.487 1.00 85.88 283 PHE A CA 1
ATOM 2265 C C . PHE A 1 283 ? -14.149 14.808 19.739 1.00 85.88 283 PHE A C 1
ATOM 2267 O O . PHE A 1 283 ? -13.094 14.967 19.140 1.00 85.88 283 PHE A O 1
ATOM 2274 N N . VAL A 1 284 ? -14.724 13.607 19.802 1.00 83.56 284 VAL A N 1
ATOM 2275 C CA . VAL A 1 284 ? -14.278 12.468 18.990 1.00 83.56 284 VAL A CA 1
ATOM 2276 C C . VAL A 1 284 ? -15.371 12.144 17.989 1.00 83.56 284 VAL A C 1
ATOM 2278 O O . VAL A 1 284 ? -16.425 11.625 18.360 1.00 83.56 284 VAL A O 1
ATOM 2281 N N . SER A 1 285 ? -15.122 12.422 16.712 1.00 82.19 285 SER A N 1
ATOM 2282 C CA . SER A 1 285 ? -16.020 12.025 15.625 1.00 82.19 285 SER A CA 1
ATOM 2283 C C . SER A 1 285 ? -16.004 10.508 15.389 1.00 82.19 285 SER A C 1
ATOM 2285 O O . SER A 1 285 ? -15.080 9.801 15.794 1.00 82.19 285 SER A O 1
ATOM 2287 N N . LEU A 1 286 ? -17.003 9.971 14.677 1.00 77.31 286 LEU A N 1
ATOM 2288 C CA . LEU A 1 286 ? -17.003 8.552 14.289 1.00 77.31 286 LEU A CA 1
ATOM 2289 C C . LEU A 1 286 ? -15.752 8.174 13.476 1.00 77.31 286 LEU A C 1
ATOM 2291 O O . LEU A 1 286 ? -15.192 7.099 13.678 1.00 77.31 286 LEU A O 1
ATOM 2295 N N . ALA A 1 287 ? -15.312 9.056 12.576 1.00 70.31 287 ALA A N 1
ATOM 2296 C CA . ALA A 1 287 ? -14.121 8.829 11.764 1.00 70.31 287 ALA A CA 1
ATOM 2297 C C . ALA A 1 287 ? -12.867 8.746 12.645 1.00 70.31 287 ALA A C 1
ATOM 2299 O O . ALA A 1 287 ? -12.101 7.792 12.542 1.00 70.31 287 ALA A O 1
ATOM 2300 N N . GLU A 1 288 ? -12.708 9.688 13.571 1.00 75.62 288 GLU A N 1
ATOM 2301 C CA . GLU A 1 288 ? -11.623 9.687 14.551 1.00 75.62 288 GLU A CA 1
ATOM 2302 C C . GLU A 1 288 ? -11.669 8.477 15.479 1.00 75.62 288 GLU A C 1
ATOM 2304 O O . GLU A 1 288 ? -10.632 7.878 15.775 1.00 75.62 288 GLU A O 1
ATOM 2309 N N . PHE A 1 289 ? -12.868 8.070 15.897 1.00 81.00 289 PHE A N 1
ATOM 2310 C CA . PHE A 1 289 ? -13.075 6.853 16.661 1.00 81.00 289 PHE A CA 1
ATOM 2311 C C . PHE A 1 289 ? -12.582 5.631 15.894 1.00 81.00 289 PHE A C 1
ATOM 2313 O O . PHE A 1 289 ? -11.788 4.861 16.424 1.00 81.00 289 PHE A O 1
ATOM 2320 N N . GLU A 1 290 ? -13.012 5.447 14.649 1.00 72.94 290 GLU A N 1
ATOM 2321 C CA . GLU A 1 290 ? -12.647 4.276 13.852 1.00 72.94 290 GLU A CA 1
ATOM 2322 C C . GLU A 1 290 ? -11.167 4.253 13.463 1.00 72.94 290 GLU A C 1
ATOM 2324 O O . GLU A 1 290 ? -10.544 3.189 13.537 1.00 72.94 290 GLU A O 1
ATOM 2329 N N . GLN A 1 291 ? -10.600 5.405 13.102 1.00 66.12 291 GLN A N 1
ATOM 2330 C CA . GLN A 1 291 ? -9.197 5.541 12.704 1.00 66.12 291 GLN A CA 1
ATOM 2331 C C . GLN A 1 291 ? -8.243 5.314 13.883 1.00 66.12 291 GLN A C 1
ATOM 2333 O O . GLN A 1 291 ? -7.236 4.617 13.738 1.00 66.12 291 GLN A O 1
ATOM 2338 N N . ASN A 1 292 ? -8.577 5.830 15.071 1.00 71.06 292 ASN A N 1
ATOM 2339 C CA . ASN A 1 292 ? -7.700 5.760 16.245 1.00 71.06 292 ASN A CA 1
ATOM 2340 C C . ASN A 1 292 ? -8.008 4.577 17.181 1.00 71.06 292 ASN A C 1
ATOM 2342 O O . ASN A 1 292 ? -7.297 4.342 18.167 1.00 71.06 292 ASN A O 1
ATOM 2346 N N . LEU A 1 293 ? -9.017 3.753 16.869 1.00 74.31 293 LEU A N 1
ATOM 2347 C CA . LEU A 1 293 ? -9.304 2.544 17.636 1.00 74.31 293 LEU A CA 1
ATOM 2348 C C . LEU A 1 293 ? -8.230 1.474 17.406 1.00 74.31 293 LEU A C 1
ATOM 2350 O O . LEU A 1 293 ? -8.304 0.653 16.489 1.00 74.31 293 LEU A O 1
ATOM 2354 N N . TYR A 1 294 ? -7.250 1.423 18.313 1.00 67.75 294 TYR A N 1
ATOM 2355 C CA . TYR A 1 294 ? -6.171 0.436 18.270 1.00 67.75 294 TYR A CA 1
ATOM 2356 C C . TYR A 1 294 ? -6.689 -0.999 18.049 1.00 67.75 294 TYR A C 1
ATOM 2358 O O . TYR A 1 294 ? -7.614 -1.430 18.748 1.00 67.75 294 TYR A O 1
ATOM 2366 N N . PRO A 1 295 ? -6.032 -1.819 17.200 1.00 63.00 295 PRO A N 1
ATOM 2367 C CA . PRO A 1 295 ? -6.483 -3.183 16.905 1.00 63.00 295 PRO A CA 1
ATOM 2368 C C . PRO A 1 295 ? -6.661 -4.079 18.140 1.00 63.00 295 PRO A C 1
ATOM 2370 O O . PRO A 1 295 ? -7.511 -4.967 18.155 1.00 63.00 295 PRO A O 1
ATOM 2373 N N . SER A 1 296 ? -5.859 -3.870 19.189 1.00 62.69 296 SER A N 1
ATOM 2374 C CA . SER A 1 296 ? -5.971 -4.600 20.458 1.00 62.69 296 SER A CA 1
ATOM 2375 C C . SER A 1 296 ? -7.191 -4.181 21.280 1.00 62.69 296 SER A C 1
ATOM 2377 O O . SER A 1 296 ? -7.762 -5.016 21.979 1.00 62.69 296 SER A O 1
ATOM 2379 N N . THR A 1 297 ? -7.589 -2.912 21.199 1.00 70.69 297 THR A N 1
ATOM 2380 C CA . THR A 1 297 ? -8.789 -2.366 21.837 1.00 70.69 297 THR A CA 1
ATOM 2381 C C . THR A 1 297 ? -10.030 -2.802 21.074 1.00 70.69 297 THR A C 1
ATOM 2383 O O . THR A 1 297 ? -10.927 -3.373 21.688 1.00 70.69 297 THR A O 1
ATOM 2386 N N . ARG A 1 298 ? -10.034 -2.661 19.740 1.00 76.75 298 ARG A N 1
ATOM 2387 C CA . ARG A 1 298 ? -11.109 -3.162 18.874 1.00 76.75 298 ARG A CA 1
ATOM 2388 C C . ARG A 1 298 ? -11.396 -4.639 19.136 1.00 76.75 298 ARG A C 1
ATOM 2390 O O . ARG A 1 298 ? -12.532 -4.997 19.415 1.00 76.75 298 ARG A O 1
ATOM 2397 N N . LYS 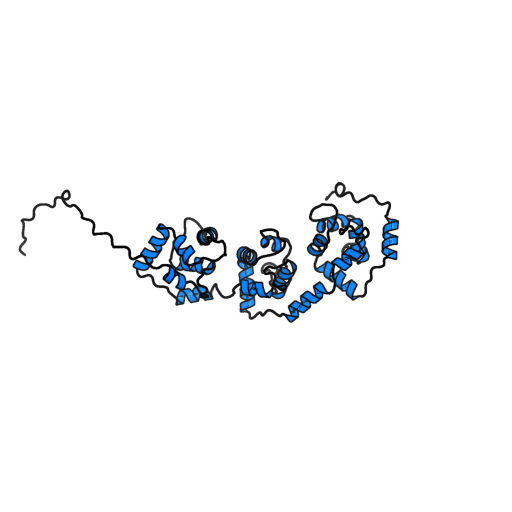A 1 299 ? -10.351 -5.474 19.178 1.00 71.94 299 LYS A N 1
ATOM 2398 C CA . LYS A 1 299 ? -10.486 -6.907 19.479 1.00 71.94 299 LYS A CA 1
ATOM 2399 C C . LYS A 1 299 ? -11.157 -7.174 20.832 1.00 71.94 299 LYS A C 1
ATOM 2401 O O . LYS A 1 299 ? -11.958 -8.091 20.931 1.00 71.94 299 LYS A O 1
ATOM 2406 N N . LYS A 1 300 ? -10.846 -6.394 21.874 1.00 77.25 300 LYS A N 1
ATOM 2407 C CA . LYS A 1 300 ? -11.495 -6.548 23.189 1.00 77.25 300 LYS A CA 1
ATOM 2408 C C . LYS A 1 300 ? -12.974 -6.178 23.143 1.00 77.25 300 LYS A C 1
ATOM 2410 O O . LYS A 1 300 ? -13.775 -6.850 23.779 1.00 77.25 300 LYS A O 1
ATOM 2415 N N . ILE A 1 301 ? -13.321 -5.116 22.415 1.00 79.12 301 ILE A N 1
ATOM 2416 C CA . ILE A 1 301 ? -14.717 -4.708 22.216 1.00 79.12 301 ILE A CA 1
ATOM 2417 C C . ILE A 1 301 ? -15.469 -5.814 21.470 1.00 79.12 301 ILE A C 1
ATOM 2419 O O . ILE A 1 301 ? -16.522 -6.243 21.924 1.00 79.12 301 ILE A O 1
ATOM 2423 N N . GLU A 1 302 ? -14.898 -6.342 20.386 1.00 77.75 302 GLU A N 1
ATOM 2424 C CA . GLU A 1 302 ? -15.460 -7.472 19.634 1.00 77.75 302 GLU A CA 1
ATOM 2425 C C . GLU A 1 302 ? -15.635 -8.723 20.524 1.00 77.75 302 GLU A C 1
ATOM 2427 O O . GLU A 1 302 ? -16.713 -9.312 20.535 1.00 77.75 302 GLU A O 1
ATOM 2432 N N . GLU A 1 303 ? -14.628 -9.092 21.330 1.00 79.06 303 GLU A N 1
ATOM 2433 C CA . GLU A 1 303 ? -14.699 -10.215 22.285 1.00 79.06 303 GLU A CA 1
ATOM 2434 C C . GLU A 1 303 ? -15.802 -10.025 23.341 1.00 79.06 303 GLU A C 1
ATOM 2436 O O . GLU A 1 303 ? -16.467 -10.989 23.722 1.00 79.06 303 GLU A O 1
ATOM 2441 N N . LEU A 1 304 ? -16.021 -8.792 23.809 1.00 79.94 304 LEU A N 1
ATOM 2442 C CA . LEU A 1 304 ? -17.102 -8.465 24.742 1.00 79.94 304 LEU A CA 1
ATOM 2443 C C . LEU A 1 304 ? -18.478 -8.589 24.090 1.00 79.94 304 LEU A C 1
ATOM 2445 O O . LEU A 1 304 ? -19.389 -9.164 24.687 1.00 79.94 304 LEU A O 1
ATOM 2449 N N . LEU A 1 305 ? -18.630 -8.073 22.871 1.00 79.81 305 LEU A N 1
ATOM 2450 C CA . LEU A 1 305 ? -19.879 -8.171 22.118 1.00 79.81 305 LEU A CA 1
ATOM 2451 C C . LEU A 1 305 ? -20.212 -9.634 21.789 1.00 79.81 305 LEU A C 1
ATOM 2453 O O . LEU A 1 305 ? -21.353 -10.061 21.960 1.00 79.81 305 LEU A O 1
ATOM 2457 N N . ASP A 1 306 ? -19.210 -10.439 21.424 1.00 76.12 306 ASP A N 1
ATOM 2458 C CA . ASP A 1 306 ? -19.367 -11.883 21.215 1.00 76.12 306 ASP A CA 1
ATOM 2459 C C . ASP A 1 306 ? -19.723 -12.639 22.504 1.00 76.12 306 ASP A C 1
ATOM 2461 O O . ASP A 1 306 ? -20.472 -13.616 22.453 1.00 76.12 306 ASP A O 1
ATOM 2465 N N . ALA A 1 307 ? -19.260 -12.169 23.667 1.00 80.00 307 ALA A N 1
ATOM 2466 C CA . ALA A 1 307 ? -19.669 -12.689 24.975 1.00 80.00 307 ALA A CA 1
ATOM 2467 C C . ALA A 1 307 ? -21.112 -12.300 25.366 1.00 80.00 307 ALA A C 1
ATOM 2469 O O . ALA A 1 307 ? -21.566 -12.627 26.464 1.00 80.00 307 ALA A O 1
ATOM 2470 N N . GLY A 1 308 ? -21.844 -11.618 24.479 1.00 77.31 308 GLY A N 1
ATOM 2471 C CA . GLY A 1 308 ? -23.231 -11.220 24.690 1.00 77.31 308 GLY A CA 1
ATOM 2472 C C . GLY A 1 308 ? -23.381 -9.960 25.536 1.00 77.31 308 GLY A C 1
ATOM 2473 O O . GLY A 1 308 ? -24.454 -9.751 26.107 1.00 77.31 308 GLY A O 1
ATOM 2474 N N . TRP A 1 309 ? -22.335 -9.129 25.634 1.00 84.44 309 TRP A N 1
ATOM 2475 C CA . TRP A 1 309 ? -22.449 -7.815 26.261 1.00 84.44 309 TRP A CA 1
ATOM 2476 C C . TRP A 1 309 ? -23.542 -6.999 25.567 1.00 84.44 309 TRP A C 1
ATOM 2478 O O . TRP A 1 309 ? -23.629 -6.953 24.338 1.00 84.44 309 TRP A O 1
ATOM 2488 N N . LYS A 1 310 ? -24.386 -6.351 26.367 1.00 77.50 310 LYS A N 1
ATOM 2489 C CA . LYS A 1 310 ? -25.442 -5.457 25.897 1.00 77.50 310 LYS A CA 1
ATOM 2490 C C . LYS A 1 310 ? -25.291 -4.126 26.601 1.00 77.50 310 LYS A C 1
ATOM 2492 O O . LYS A 1 310 ? -25.004 -4.090 27.797 1.00 77.50 310 LYS A O 1
ATOM 2497 N N . PHE A 1 311 ? -25.532 -3.051 25.865 1.00 77.81 311 PHE A N 1
ATOM 2498 C CA . PHE A 1 311 ? -25.662 -1.738 26.465 1.00 77.81 311 PHE A CA 1
ATOM 2499 C C . PHE A 1 311 ? -26.846 -1.734 27.431 1.00 77.81 311 PHE A C 1
ATOM 2501 O O . PHE A 1 311 ? -27.914 -2.263 27.122 1.00 77.81 311 PHE A O 1
ATOM 2508 N N . GLU A 1 312 ? -26.631 -1.167 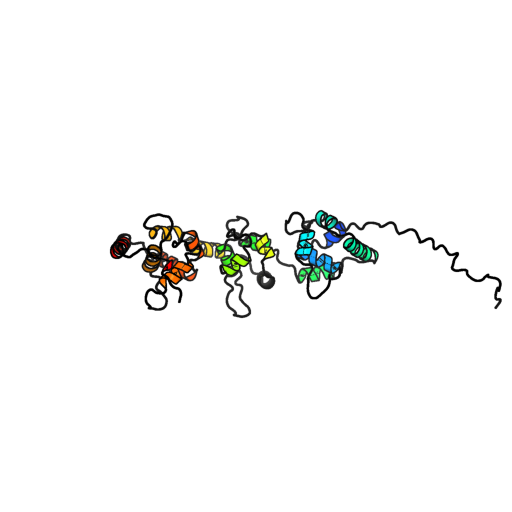28.614 1.00 77.94 312 GLU A N 1
ATOM 2509 C CA . GLU A 1 312 ? -27.627 -1.082 29.678 1.00 77.94 312 GLU A CA 1
ATOM 2510 C C . GLU A 1 312 ? -28.031 0.392 29.871 1.00 77.94 312 GLU A C 1
ATOM 2512 O O . GLU A 1 312 ? -27.362 1.104 30.633 1.00 77.94 312 GLU A O 1
ATOM 2517 N N . PRO A 1 313 ? -29.113 0.864 29.212 1.00 74.50 313 PRO A N 1
ATOM 2518 C CA . PRO A 1 313 ? -29.514 2.273 29.234 1.00 74.50 313 PRO A CA 1
ATOM 2519 C C . PRO A 1 313 ? -29.735 2.812 30.649 1.00 74.50 313 PRO A C 1
ATOM 2521 O O . PRO A 1 313 ? -29.302 3.910 30.976 1.00 74.50 313 PRO A O 1
ATOM 2524 N N . GLU A 1 314 ? -30.317 2.007 31.539 1.00 74.31 314 GLU A N 1
ATOM 2525 C CA . GLU A 1 314 ? -30.604 2.419 32.918 1.00 74.31 314 GLU A CA 1
ATOM 2526 C C . GLU A 1 314 ? -29.324 2.717 33.719 1.00 74.31 314 GLU A C 1
ATOM 2528 O O . GLU A 1 314 ? -29.244 3.713 34.446 1.00 74.31 314 GLU A O 1
ATOM 2533 N N . LYS A 1 315 ? -28.281 1.886 33.568 1.00 74.19 315 LYS A N 1
ATOM 2534 C CA . LYS A 1 315 ? -26.978 2.124 34.212 1.00 74.19 315 LYS A CA 1
ATOM 2535 C C . LYS A 1 315 ? -26.265 3.323 33.594 1.00 74.19 315 LYS A C 1
ATOM 2537 O O . LYS A 1 315 ? -25.597 4.066 34.322 1.00 74.19 315 LYS A O 1
ATOM 2542 N N . TRP A 1 316 ? -26.410 3.507 32.282 1.00 77.19 316 TRP A N 1
ATOM 2543 C CA . TRP A 1 316 ? -25.867 4.645 31.547 1.00 77.19 316 TRP A CA 1
ATOM 2544 C C . TRP A 1 316 ? -26.479 5.969 32.017 1.00 77.19 316 TRP A C 1
ATOM 2546 O O . TRP A 1 316 ? -25.754 6.856 32.475 1.00 77.19 316 TRP A O 1
ATOM 2556 N N . GLU A 1 317 ? -27.808 6.068 32.044 1.00 75.81 317 GLU A N 1
ATOM 2557 C CA . GLU A 1 317 ? -28.536 7.245 32.523 1.00 75.81 317 GLU A CA 1
ATOM 2558 C C . GLU A 1 317 ? -28.250 7.548 33.995 1.00 75.81 317 GLU A C 1
ATOM 2560 O O . GLU A 1 317 ? -28.015 8.700 34.368 1.00 75.81 317 GLU A O 1
ATOM 2565 N N . ALA A 1 318 ? -28.218 6.522 34.853 1.00 75.75 318 ALA A N 1
ATOM 2566 C CA . ALA A 1 318 ? -27.860 6.693 36.257 1.00 75.75 318 ALA A CA 1
ATOM 2567 C C . ALA A 1 318 ? -26.428 7.230 36.406 1.00 75.75 318 ALA A C 1
ATOM 2569 O O . ALA A 1 318 ? -26.147 8.026 37.303 1.00 75.75 318 ALA A O 1
ATOM 2570 N N . SER A 1 319 ? -25.514 6.827 35.518 1.00 71.00 319 SER A N 1
ATOM 2571 C CA . SER A 1 319 ? -24.170 7.395 35.457 1.00 71.00 319 SER A CA 1
ATOM 2572 C C . SER A 1 319 ? -24.192 8.849 34.987 1.00 71.00 319 SER A C 1
ATOM 2574 O O . SER A 1 319 ? -23.479 9.675 35.554 1.00 71.00 319 SER A O 1
ATOM 2576 N N . MET A 1 320 ? -24.994 9.199 33.972 1.00 71.69 320 MET A N 1
ATOM 2577 C CA . MET A 1 320 ? -25.131 10.582 33.471 1.00 71.69 320 MET A CA 1
ATOM 2578 C C . MET A 1 320 ? -25.634 11.506 34.575 1.00 71.69 320 MET A C 1
ATOM 2580 O O . MET A 1 320 ? -24.963 12.481 34.899 1.00 71.69 320 MET A O 1
ATOM 2584 N N . LYS A 1 321 ? -26.705 11.115 35.271 1.00 76.62 321 LYS A N 1
ATOM 2585 C CA . LYS A 1 321 ? -27.283 11.882 36.385 1.00 76.62 321 LYS A CA 1
ATOM 2586 C C . LYS A 1 321 ? -26.295 12.133 37.528 1.00 76.62 321 LYS A C 1
ATOM 2588 O O . LYS A 1 321 ? -26.268 13.232 38.068 1.00 76.62 321 LYS A O 1
ATOM 2593 N N . ARG A 1 322 ? -25.447 11.155 37.878 1.00 70.38 322 ARG A N 1
ATOM 2594 C CA . ARG A 1 322 ? -24.449 11.309 38.960 1.00 70.38 322 ARG A CA 1
ATOM 2595 C C . ARG A 1 322 ? -23.391 12.380 38.694 1.00 70.38 322 ARG A C 1
ATOM 2597 O O . ARG A 1 322 ? -22.855 12.917 39.654 1.00 70.38 322 ARG A O 1
ATOM 2604 N N . HIS A 1 323 ? -23.099 12.676 37.431 1.00 62.91 323 HIS A N 1
ATOM 2605 C CA . HIS A 1 323 ? -22.077 13.655 37.047 1.00 62.91 323 HIS A CA 1
ATOM 2606 C C . HIS A 1 323 ? -22.648 14.784 36.179 1.00 62.91 323 HIS A C 1
ATOM 2608 O O . HIS A 1 323 ? -21.900 15.471 35.494 1.00 62.91 323 HIS A O 1
ATOM 2614 N N . ALA A 1 324 ? -23.967 14.991 36.197 1.00 64.75 324 ALA A N 1
ATOM 2615 C CA . ALA A 1 324 ? -24.613 16.073 35.453 1.00 64.75 324 ALA A CA 1
ATOM 2616 C C . ALA A 1 324 ? -24.149 17.469 35.918 1.00 64.75 324 ALA A C 1
ATOM 2618 O O . ALA A 1 324 ? -24.256 18.435 35.173 1.00 64.75 324 ALA A O 1
ATOM 2619 N N . ASN A 1 325 ? -23.611 17.557 37.140 1.00 63.56 325 ASN A N 1
ATOM 2620 C CA . ASN A 1 325 ? -23.079 18.784 37.733 1.00 63.56 325 ASN A CA 1
ATOM 2621 C C . ASN A 1 325 ? -21.554 18.919 37.588 1.00 63.56 325 ASN A C 1
ATOM 2623 O O . ASN A 1 325 ? -20.991 19.895 38.089 1.00 63.56 325 ASN A O 1
ATOM 2627 N N . ASP A 1 326 ? -20.875 17.956 36.955 1.00 61.38 326 ASP A N 1
ATOM 2628 C CA . ASP A 1 326 ? -19.443 18.089 36.702 1.00 61.38 326 ASP A CA 1
ATOM 2629 C C . ASP A 1 326 ? -19.239 19.154 35.612 1.00 61.38 326 ASP A C 1
ATOM 2631 O O . ASP A 1 326 ? -19.918 19.110 34.577 1.00 61.38 326 ASP A O 1
ATOM 2635 N N . PRO A 1 327 ? -18.328 20.125 35.815 1.00 54.75 327 PRO A N 1
ATOM 2636 C CA . PRO A 1 327 ? -18.077 21.154 34.818 1.00 54.75 327 PRO A CA 1
ATOM 2637 C C . PRO A 1 327 ? -17.683 20.514 33.475 1.00 54.75 327 PRO A C 1
ATOM 2639 O O . PRO A 1 327 ? -17.008 19.477 33.477 1.00 54.75 327 PRO A O 1
ATOM 2642 N N . PRO A 1 328 ? -18.087 21.109 32.332 1.00 52.34 328 PRO A N 1
ATOM 2643 C CA . PRO A 1 328 ? -17.588 20.719 31.018 1.00 52.34 328 PRO A CA 1
ATOM 2644 C C . PRO A 1 328 ? -16.075 20.581 31.038 1.00 52.34 328 PRO A C 1
ATOM 2646 O O . PRO A 1 328 ? -15.383 21.393 31.663 1.00 52.34 328 PRO A O 1
ATOM 2649 N N . PHE A 1 329 ? -15.579 19.528 30.391 1.00 47.00 329 PHE A N 1
ATOM 2650 C CA . PHE A 1 329 ? -14.147 19.367 30.239 1.00 47.00 329 PHE A CA 1
ATOM 2651 C C . PHE A 1 329 ? -13.605 20.591 29.500 1.00 47.00 329 PHE A C 1
ATOM 2653 O O . PHE A 1 329 ? -14.104 20.965 28.444 1.00 47.00 329 PHE A O 1
ATOM 2660 N N . ASP A 1 330 ? -12.625 21.245 30.113 1.00 47.75 330 ASP A N 1
ATOM 2661 C CA . ASP A 1 330 ? -11.960 22.409 29.554 1.00 47.75 330 ASP A CA 1
ATOM 2662 C C . ASP A 1 330 ? -10.601 21.946 29.010 1.00 47.75 330 ASP A C 1
ATOM 2664 O O . ASP A 1 330 ? -9.663 21.775 29.804 1.00 47.75 330 ASP A O 1
ATOM 2668 N N . PRO A 1 331 ? -10.476 21.721 27.688 1.00 39.88 331 PRO A N 1
ATOM 2669 C CA . PRO A 1 331 ? -9.248 21.205 27.088 1.00 39.88 331 PRO A CA 1
ATOM 2670 C C . PRO A 1 331 ? -8.050 22.136 27.319 1.00 39.88 331 PRO A C 1
ATOM 2672 O O . PRO A 1 331 ? -6.913 21.677 27.388 1.00 39.88 331 PRO A O 1
ATOM 2675 N N . THR A 1 332 ? -8.281 23.431 27.566 1.00 42.50 332 THR A N 1
ATOM 2676 C CA . THR A 1 332 ? -7.211 24.402 27.853 1.00 42.50 332 THR A CA 1
ATOM 2677 C C . THR A 1 332 ? -6.611 24.252 29.257 1.00 42.50 332 THR A C 1
ATOM 2679 O O . THR A 1 332 ? -5.508 24.738 29.526 1.00 42.50 332 THR A O 1
ATOM 2682 N N . LYS A 1 333 ? -7.306 23.554 30.168 1.00 37.50 333 LYS A N 1
ATOM 2683 C CA . LYS A 1 333 ? -6.834 23.266 31.534 1.00 37.50 333 LYS A CA 1
ATOM 2684 C C . LYS A 1 333 ? -6.076 21.943 31.650 1.00 37.50 333 LYS A C 1
ATOM 2686 O O . LYS A 1 333 ? -5.424 21.722 32.676 1.00 37.50 333 LYS A O 1
ATOM 2691 N N . ALA A 1 334 ? -6.112 21.090 30.628 1.00 36.59 334 ALA A N 1
ATOM 2692 C CA . ALA A 1 334 ? -5.336 19.858 30.572 1.00 36.59 334 ALA A CA 1
ATOM 2693 C C . ALA A 1 334 ? -3.861 20.180 30.276 1.00 36.59 334 ALA A C 1
ATOM 2695 O O . ALA A 1 334 ? -3.411 20.206 29.134 1.00 36.59 334 ALA A O 1
ATOM 2696 N N . LYS A 1 335 ? -3.081 20.474 31.321 1.00 28.66 335 LYS A N 1
ATOM 2697 C CA . LYS A 1 335 ? -1.632 20.645 31.174 1.00 28.66 335 LYS A CA 1
ATOM 2698 C C . LYS A 1 335 ? -0.971 19.278 31.009 1.00 28.66 335 LYS A C 1
ATOM 2700 O O . LYS A 1 335 ? -0.890 18.524 31.975 1.00 28.66 335 LYS A O 1
ATOM 2705 N N . LEU A 1 336 ? -0.461 19.007 29.808 1.00 30.09 336 LEU A N 1
ATOM 2706 C CA . LEU A 1 336 ? 0.575 17.999 29.578 1.00 30.09 336 LEU A CA 1
ATOM 2707 C C . LEU A 1 336 ? 1.785 18.365 30.452 1.00 30.09 336 LEU A C 1
ATOM 2709 O O . LEU A 1 336 ? 2.300 19.482 30.354 1.00 30.09 336 LEU A O 1
ATOM 2713 N N . LYS A 1 337 ? 2.182 17.465 31.351 1.00 32.62 337 LYS A N 1
ATOM 2714 C CA . LYS A 1 337 ? 3.423 17.588 32.121 1.00 32.62 337 LYS A CA 1
ATOM 2715 C C . LYS A 1 337 ? 4.548 16.826 31.451 1.00 32.62 337 LYS A C 1
ATOM 2717 O O . LYS A 1 337 ? 4.281 15.693 30.999 1.00 32.62 337 LYS A O 1
#

InterPro domains:
  IPR002048 EF-hand domain [PF13499] (30-89)
  IPR002048 EF-hand domain [PF13499] (131-190)
  IPR002048 EF-hand domain [PF13499] (231-291)
  IPR002048 EF-hand domain [PS50222] (29-60)
  IPR002048 EF-hand domain [PS50222] (65-100)
  IPR002048 EF-hand domain [PS50222] (131-159)
  IPR002048 EF-hand domain [PS50222] (171-200)
  IPR002048 EF-hand domain [PS50222] (231-259)
  IPR002048 EF-hand domain [PS50222] (264-299)
  IPR002048 EF-hand domain [SM00054] (29-57)
  IPR002048 EF-hand domain [SM00054] (69-97)
  IPR002048 EF-hand domain [SM00054] (128-156)
  IPR002048 EF-hand domain [SM00054] (169-197)
  IPR002048 EF-hand domain [SM00054] (228-256)
  IPR002048 EF-hand domain [SM00054] (268-296)
  IPR002048 EF-hand domain [cd00051] (33-95)
  IPR011992 EF-hand domain pair [SSF47473] (25-194)
  IPR011992 EF-hand domain pair [SSF47473] (173-294)
  IPR018247 EF-Hand 1, calcium-binding site [PS00018] (38-50)
  IPR018247 EF-Hand 1, calcium-binding site [PS00018] (78-90)

Organism: NCBI:txid1460289

Foldseek 3Di:
DDDDDDDDDDDPVPDPPPDDPDPPDPQDLVLVVLCLLPPVNPQWAAPVSVQVSVVLLVPDDDDDPDDRCDPVLVVLLVPVPPRIHHSVSVVVSQDPVNSVSSSVVVVVVDDDPVVVSVVVCVVPDDDDVLVLVCLLPPVNPQWAALVSVQLSQVLLQDADPVPRHRDGCAPVNVCLLVVVPPRIHHPVSCVVSVDPVNVVSSVVSVVVVDDDDVVVVVVVVCLLPVDDVLVLVCLLPPVNPQWAALVSVLVSCVLLVVDDPDPDDDLCSLVLVCLLVVVPPRIHHPVSCVNSCDPVNSNSSSVCVVVVDDDDVVVSVVVCVVCVVPDRDDNVPSDDD

Secondary structure (DSSP, 8-state):
------PPPP-TTS----PPPPP------HHHHHTTT-SS-SSEEEHHHHHHHHHHTT----SSTT--S-HHHHHHH-SS-SSEEEHHHHHHH--HHHHHHHHHHHHTT----HHHHHHHHHHH----HHHHHTTT--S-SSEE-HHHHHHHHHHHT-B-TTT-PBP---HHHHHTT-SS-SSSEEHHHHHHH--HHHHHHHHHHHHTT----HHHHHHHHHHHHSS-HHHHHHHH-SS-SSEEEHHHHHHHHHHTT---SS---STTHHHHHHTT--S-SSEEEHHHHHHH--HHHHHHHHHHHHTT----HHHHHHHHHHTTTSPPP-GGG----